Protein AF-A0A3P6RZJ5-F1 (afdb_monomer_lite)

Secondary structure (DSSP, 8-state):
-HHHHHHHHHHHHHHHHHHHHHHHHHHHHHHHHHHHTTSPP-S--TT-HHHHHHHHHHHHHHHHHHHHHHHHHHHHHHHHHHHHHHHHHHHHHHHHHHHHHHHHHHHHHTT-HHHHT---BTTBS-------S-GGGSPPHHHHHHHHHHHHHHHHHHHHHHHHHHHHHHHHHHHHHHTTTT---HHHHHHHHHHHHHHHHHHHHHHHHHHHHHHHHHHHTT-TTGGG---HHHHHHHHHHHHHHHHHHHHHTTS--S-HHHHHHHHHHHHHHHHHHHHHHHHHHHHHHHIIIIIIHHHHHTSPPHHHHTT-S----

Radius of gyration: 45.26 Å; chains: 1; bounding box: 98×37×151 Å

pLDDT: mean 70.85, std 13.78, range [32.81, 91.94]

Structure (mmCIF, N/CA/C/O backbone):
data_AF-A0A3P6RZJ5-F1
#
_entry.id   AF-A0A3P6RZJ5-F1
#
loop_
_atom_site.group_PDB
_atom_site.id
_atom_site.type_symbol
_atom_site.label_atom_id
_atom_site.label_alt_id
_atom_site.label_comp_id
_atom_site.label_asym_id
_atom_site.label_entity_id
_atom_site.label_seq_id
_atom_site.pdbx_PDB_ins_code
_atom_site.Cartn_x
_atom_site.Cartn_y
_atom_site.Cartn_z
_atom_site.occupancy
_atom_site.B_iso_or_equiv
_atom_site.auth_seq_id
_atom_site.auth_comp_id
_atom_site.auth_asym_id
_atom_site.auth_atom_id
_atom_site.pdbx_PDB_model_num
ATOM 1 N N . MET A 1 1 ? 24.200 2.021 -16.170 1.00 59.16 1 MET A N 1
ATOM 2 C CA . MET A 1 1 ? 23.053 1.467 -16.929 1.00 59.16 1 MET A CA 1
ATOM 3 C C . MET A 1 1 ? 22.683 0.059 -16.480 1.00 59.16 1 MET A C 1
ATOM 5 O O . MET A 1 1 ? 21.529 -0.112 -16.134 1.00 59.16 1 MET A O 1
ATOM 9 N N . ASN A 1 2 ? 23.588 -0.935 -16.445 1.00 70.75 2 ASN A N 1
ATOM 10 C CA . ASN A 1 2 ? 23.199 -2.291 -16.010 1.00 70.75 2 ASN A CA 1
ATOM 11 C C . ASN A 1 2 ? 22.827 -2.338 -14.514 1.00 70.75 2 ASN A C 1
ATOM 13 O O . ASN A 1 2 ? 21.752 -2.807 -14.173 1.00 70.75 2 ASN A O 1
ATOM 17 N N . GLU A 1 3 ? 23.659 -1.756 -13.647 1.00 73.81 3 GLU A N 1
ATOM 18 C CA . GLU A 1 3 ? 23.406 -1.662 -12.199 1.00 73.81 3 GLU A CA 1
ATOM 19 C C . GLU A 1 3 ? 22.141 -0.844 -11.880 1.00 73.81 3 GLU A C 1
ATOM 21 O O . GLU A 1 3 ? 21.212 -1.358 -11.275 1.00 73.81 3 GLU A O 1
ATOM 26 N N . GLU A 1 4 ? 22.016 0.368 -12.431 1.00 74.00 4 GLU A N 1
ATOM 27 C CA . GLU A 1 4 ? 20.823 1.220 -12.258 1.00 74.00 4 GLU A CA 1
ATOM 28 C C . GLU A 1 4 ? 19.515 0.539 -12.713 1.00 74.00 4 GLU A C 1
ATOM 30 O O . GLU A 1 4 ? 18.464 0.727 -12.100 1.00 74.00 4 GLU A O 1
ATOM 35 N N . ASN A 1 5 ? 19.558 -0.254 -13.792 1.00 79.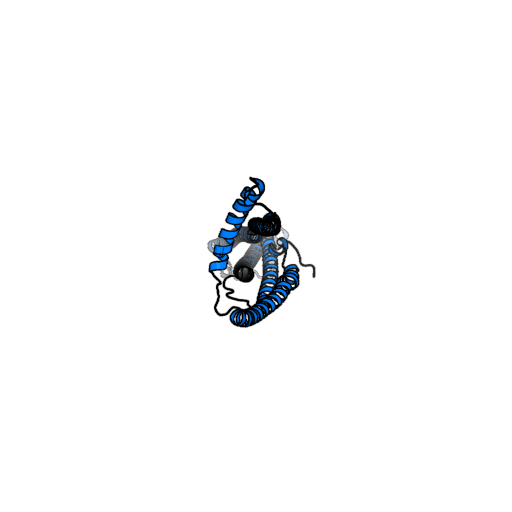88 5 ASN A N 1
ATOM 36 C CA . ASN A 1 5 ? 18.387 -0.974 -14.299 1.00 79.88 5 ASN A CA 1
ATOM 37 C C . ASN A 1 5 ? 18.084 -2.233 -13.463 1.00 79.88 5 ASN A C 1
ATOM 39 O O . ASN A 1 5 ? 16.921 -2.605 -13.290 1.00 79.88 5 ASN A O 1
ATOM 43 N N . GLN A 1 6 ? 19.117 -2.870 -12.898 1.00 83.12 6 GLN A N 1
ATOM 44 C CA . GLN A 1 6 ? 18.963 -3.944 -11.915 1.00 83.12 6 GLN A CA 1
ATOM 45 C C . GLN A 1 6 ? 18.353 -3.421 -10.614 1.00 83.12 6 GLN A C 1
ATOM 47 O O . GLN A 1 6 ? 17.454 -4.066 -10.073 1.00 83.12 6 GLN A O 1
ATOM 52 N N . ASP A 1 7 ? 18.768 -2.245 -10.148 1.00 81.06 7 ASP A N 1
ATOM 53 C CA . ASP A 1 7 ? 18.192 -1.593 -8.973 1.00 81.06 7 ASP A CA 1
ATOM 54 C C . ASP A 1 7 ? 16.727 -1.233 -9.200 1.00 81.06 7 ASP A C 1
ATOM 56 O O . ASP A 1 7 ? 15.877 -1.581 -8.380 1.00 81.06 7 ASP A O 1
ATOM 60 N N . LEU A 1 8 ? 16.399 -0.639 -10.352 1.00 82.94 8 LEU A N 1
ATOM 61 C CA . LEU A 1 8 ? 15.013 -0.346 -10.718 1.00 82.94 8 LEU A CA 1
ATOM 62 C C . LEU A 1 8 ? 14.165 -1.630 -10.797 1.00 82.94 8 LEU A C 1
ATOM 64 O O . LEU A 1 8 ? 13.039 -1.663 -10.303 1.00 82.94 8 LEU A O 1
ATOM 68 N N . SER A 1 9 ? 14.731 -2.723 -11.320 1.00 84.12 9 SER A N 1
ATOM 69 C CA . SER A 1 9 ? 14.079 -4.041 -11.346 1.00 84.12 9 SER A CA 1
ATOM 70 C C . SER A 1 9 ? 13.878 -4.635 -9.946 1.00 84.12 9 SER A C 1
ATOM 72 O O . SER A 1 9 ? 12.846 -5.251 -9.669 1.00 84.12 9 SER A O 1
ATOM 74 N N . ARG A 1 10 ? 14.843 -4.461 -9.031 1.00 84.81 10 ARG A N 1
ATOM 75 C CA . ARG A 1 10 ? 14.711 -4.866 -7.619 1.00 84.81 10 ARG A CA 1
ATOM 76 C C . ARG A 1 10 ? 13.624 -4.047 -6.923 1.00 84.81 10 ARG A C 1
ATOM 78 O O . ARG A 1 10 ? 12.794 -4.628 -6.221 1.00 84.81 10 ARG A O 1
ATOM 85 N N . CYS A 1 11 ? 13.585 -2.735 -7.158 1.00 84.50 11 CYS A N 1
ATOM 86 C CA . CYS A 1 11 ? 12.530 -1.846 -6.676 1.00 84.50 11 CYS A CA 1
ATOM 87 C C . CYS A 1 11 ? 11.155 -2.265 -7.199 1.00 84.50 11 CYS A C 1
ATOM 89 O O . CYS A 1 11 ? 10.231 -2.382 -6.401 1.00 84.50 11 CYS A O 1
ATOM 91 N N . PHE A 1 12 ? 11.028 -2.578 -8.490 1.00 86.62 12 PHE A N 1
ATOM 92 C CA . PHE A 1 12 ? 9.779 -3.054 -9.089 1.00 86.62 12 PHE A CA 1
ATOM 93 C C . PHE A 1 12 ? 9.261 -4.334 -8.422 1.00 86.62 12 PHE A C 1
ATOM 95 O O . PHE A 1 12 ? 8.112 -4.400 -7.983 1.00 86.62 12 PHE A O 1
ATOM 102 N N . LYS A 1 13 ? 10.130 -5.340 -8.256 1.00 84.38 13 LYS A N 1
ATOM 103 C CA . LYS A 1 13 ? 9.779 -6.582 -7.546 1.00 84.38 13 LYS A CA 1
ATOM 104 C C . LYS A 1 13 ? 9.318 -6.304 -6.118 1.00 84.38 13 LYS A C 1
ATOM 106 O O . LYS A 1 13 ? 8.349 -6.901 -5.657 1.00 84.38 13 LYS A O 1
ATOM 111 N N . ARG A 1 14 ? 9.996 -5.391 -5.420 1.00 83.75 14 ARG A N 1
ATOM 112 C CA . ARG A 1 14 ? 9.648 -5.019 -4.047 1.00 83.75 14 ARG A CA 1
ATOM 113 C C . ARG A 1 14 ? 8.318 -4.263 -3.971 1.00 83.75 14 ARG A C 1
ATOM 115 O O . ARG A 1 14 ? 7.511 -4.602 -3.116 1.00 83.75 14 ARG A O 1
ATOM 122 N N . LEU A 1 15 ? 8.054 -3.332 -4.890 1.00 83.12 15 LEU A N 1
ATOM 123 C CA . LEU A 1 15 ? 6.767 -2.635 -5.015 1.00 83.12 15 LEU A CA 1
ATOM 124 C C . LEU A 1 15 ? 5.613 -3.617 -5.228 1.00 83.12 15 LEU A C 1
ATOM 126 O O . LEU A 1 15 ? 4.596 -3.517 -4.548 1.00 83.12 15 LEU A O 1
ATOM 130 N N . ASN A 1 16 ? 5.784 -4.611 -6.102 1.00 87.69 16 ASN A N 1
ATOM 131 C CA . ASN A 1 16 ? 4.759 -5.631 -6.328 1.00 87.69 16 ASN A CA 1
ATOM 132 C C . ASN A 1 16 ? 4.492 -6.489 -5.083 1.00 87.69 16 ASN A C 1
ATOM 134 O O . ASN A 1 16 ? 3.336 -6.797 -4.796 1.00 87.69 16 ASN A O 1
ATOM 138 N N . ARG A 1 17 ? 5.526 -6.805 -4.291 1.00 83.50 17 ARG A N 1
ATOM 139 C CA . ARG A 1 17 ? 5.336 -7.461 -2.985 1.00 83.50 17 ARG A CA 1
ATOM 140 C C . ARG A 1 17 ? 4.596 -6.568 -1.990 1.00 83.50 17 ARG A C 1
ATOM 142 O O . ARG A 1 17 ? 3.695 -7.053 -1.313 1.00 83.50 17 ARG A O 1
ATOM 149 N N . CYS A 1 18 ? 4.924 -5.275 -1.932 1.00 81.62 18 CYS A N 1
ATOM 150 C CA . CYS A 1 18 ? 4.182 -4.310 -1.118 1.00 81.62 18 CYS A CA 1
ATOM 151 C C . CYS A 1 18 ? 2.699 -4.297 -1.503 1.00 81.62 18 CYS A C 1
ATOM 153 O O . CYS A 1 18 ? 1.871 -4.454 -0.619 1.00 81.62 18 CYS A O 1
ATOM 155 N N . ILE A 1 19 ? 2.371 -4.217 -2.802 1.00 85.81 19 ILE A N 1
ATOM 156 C CA . ILE A 1 19 ? 0.985 -4.241 -3.310 1.00 85.81 19 ILE A CA 1
ATOM 157 C C . ILE A 1 19 ? 0.242 -5.510 -2.869 1.00 85.81 19 ILE A C 1
ATOM 159 O O . ILE A 1 19 ? -0.916 -5.439 -2.461 1.00 85.81 19 ILE A O 1
ATOM 163 N N . GLN A 1 20 ? 0.887 -6.676 -2.953 1.00 85.62 20 GLN A N 1
ATOM 164 C CA . GLN A 1 20 ? 0.286 -7.943 -2.520 1.00 85.62 20 GLN A CA 1
ATOM 165 C C . GLN A 1 20 ? 0.014 -7.949 -1.013 1.00 85.62 20 GLN A C 1
ATOM 167 O O . GLN A 1 20 ? -1.082 -8.303 -0.577 1.00 85.62 20 GLN A O 1
ATOM 172 N N . SER A 1 21 ? 0.990 -7.509 -0.220 1.00 80.94 21 SER A N 1
ATOM 173 C CA . SER A 1 21 ? 0.868 -7.442 1.234 1.00 80.94 21 SER A CA 1
ATOM 174 C C . SER A 1 21 ? -0.211 -6.444 1.671 1.00 80.94 21 SER A C 1
ATOM 176 O O . SER A 1 21 ? -1.094 -6.784 2.458 1.00 80.94 21 SER A O 1
ATOM 178 N N . THR A 1 22 ? -0.237 -5.239 1.091 1.00 80.81 22 THR A N 1
ATOM 179 C CA . THR A 1 22 ? -1.264 -4.226 1.384 1.00 80.81 22 THR A CA 1
ATOM 180 C C . THR A 1 22 ? -2.657 -4.647 0.918 1.00 80.81 22 THR A C 1
ATOM 182 O O . THR A 1 22 ? -3.648 -4.250 1.530 1.00 80.81 22 THR A O 1
ATOM 185 N N . ALA A 1 23 ? -2.775 -5.478 -0.120 1.00 84.31 23 ALA A N 1
ATOM 186 C CA . ALA A 1 23 ? -4.046 -6.101 -0.492 1.00 84.31 23 ALA A CA 1
ATOM 187 C C . ALA A 1 23 ? -4.503 -7.149 0.542 1.00 84.31 23 ALA A C 1
ATOM 189 O O . ALA A 1 23 ? -5.688 -7.206 0.876 1.00 84.31 23 ALA A O 1
ATOM 190 N N . GLY A 1 24 ? -3.575 -7.938 1.096 1.00 81.00 24 GLY A N 1
ATOM 191 C CA . GLY A 1 24 ? -3.851 -8.856 2.208 1.00 81.00 24 GLY A CA 1
ATOM 192 C C . GLY A 1 24 ? -4.339 -8.125 3.464 1.00 81.00 24 GLY A C 1
ATOM 193 O O . GLY A 1 24 ? -5.358 -8.503 4.045 1.00 81.00 24 GLY A O 1
ATOM 194 N N . ALA A 1 25 ? -3.678 -7.022 3.825 1.00 78.56 25 ALA A N 1
ATOM 195 C CA . ALA A 1 25 ? -4.097 -6.140 4.915 1.00 78.56 25 ALA A CA 1
ATOM 196 C C . ALA A 1 25 ? -5.505 -5.559 4.692 1.00 78.56 25 ALA A C 1
ATOM 198 O O . ALA A 1 25 ? -6.339 -5.605 5.598 1.00 78.56 25 ALA A O 1
ATOM 199 N N . ALA A 1 26 ? -5.805 -5.087 3.475 1.00 83.69 26 ALA A N 1
ATOM 200 C CA . ALA A 1 26 ? -7.131 -4.578 3.119 1.00 83.69 26 ALA A CA 1
ATOM 201 C C . ALA A 1 26 ? -8.218 -5.651 3.273 1.00 83.69 26 ALA A C 1
ATOM 203 O O . ALA A 1 26 ? -9.249 -5.393 3.890 1.00 83.69 26 ALA A O 1
ATOM 204 N N . LYS A 1 27 ? -7.962 -6.881 2.812 1.00 85.19 27 LYS A N 1
ATOM 205 C CA . LYS A 1 27 ? -8.895 -8.005 2.980 1.00 85.19 27 LYS A CA 1
ATOM 206 C C . LYS A 1 27 ? -9.134 -8.344 4.455 1.00 85.19 27 LYS A C 1
ATOM 208 O O . LYS A 1 27 ? -10.268 -8.623 4.852 1.00 85.19 27 LYS A O 1
ATOM 213 N N . CYS A 1 28 ? -8.086 -8.307 5.278 1.00 79.00 28 CYS A N 1
ATOM 214 C CA . CYS A 1 28 ? -8.205 -8.499 6.723 1.00 79.00 28 CYS A CA 1
ATOM 215 C C . CYS A 1 28 ? -9.094 -7.413 7.358 1.00 79.00 28 CYS A C 1
ATOM 217 O O . CYS A 1 28 ? -10.025 -7.739 8.101 1.00 79.00 28 CYS A O 1
ATOM 219 N N . ASN A 1 29 ? -8.848 -6.137 7.038 1.00 81.81 29 ASN A N 1
ATOM 220 C CA . ASN A 1 29 ? -9.647 -5.003 7.512 1.00 81.81 29 ASN A CA 1
ATOM 221 C C . ASN A 1 29 ? -11.120 -5.102 7.057 1.00 81.81 29 ASN A C 1
ATOM 223 O O . ASN A 1 29 ? -12.025 -4.991 7.886 1.00 81.81 29 ASN A O 1
ATOM 227 N N . GLU A 1 30 ? -11.379 -5.418 5.784 1.00 86.94 30 GLU A N 1
ATOM 228 C CA . GLU A 1 30 ? -12.735 -5.625 5.256 1.00 86.94 30 GLU A CA 1
ATOM 229 C C . GLU A 1 30 ? -13.472 -6.756 5.975 1.00 86.94 30 GLU A C 1
ATOM 231 O O . GLU A 1 30 ? -14.651 -6.619 6.311 1.00 86.94 30 GLU A O 1
ATOM 236 N N . THR A 1 31 ? -12.774 -7.857 6.265 1.00 82.81 31 THR A N 1
ATOM 237 C CA . THR A 1 31 ? -13.342 -8.979 7.024 1.00 82.81 31 THR A CA 1
ATOM 238 C C . THR A 1 31 ? -13.697 -8.540 8.447 1.00 82.81 31 THR A C 1
ATOM 240 O O . THR A 1 31 ? -14.772 -8.879 8.945 1.00 82.81 31 THR A O 1
ATOM 243 N N . CYS A 1 32 ? -12.849 -7.726 9.085 1.00 76.56 32 CYS A N 1
ATOM 244 C CA . CYS A 1 32 ? -13.128 -7.173 10.411 1.00 76.56 32 CYS A CA 1
ATOM 245 C C . CYS A 1 32 ? -14.375 -6.277 10.394 1.00 76.56 32 CYS A C 1
ATOM 247 O O . CYS A 1 32 ? -15.269 -6.466 11.219 1.00 76.56 32 CYS A O 1
ATOM 249 N N . LEU A 1 33 ? -14.488 -5.365 9.422 1.00 83.56 33 LEU A N 1
ATOM 250 C CA . LEU A 1 33 ? -15.674 -4.522 9.235 1.00 83.56 33 LEU A CA 1
ATOM 251 C C . LEU A 1 33 ? -16.938 -5.356 8.978 1.00 83.56 33 LEU A C 1
ATOM 253 O O . LEU A 1 33 ? -17.984 -5.100 9.574 1.00 83.56 33 LEU A O 1
ATOM 257 N N . ALA A 1 34 ? -16.858 -6.384 8.129 1.00 84.31 34 ALA A N 1
ATOM 258 C CA . ALA A 1 34 ? -17.992 -7.254 7.820 1.00 84.31 34 ALA A CA 1
ATOM 259 C C . ALA A 1 34 ? -18.509 -8.011 9.053 1.00 84.31 34 ALA A C 1
ATOM 261 O O . ALA A 1 34 ? -19.719 -8.181 9.207 1.00 84.31 34 ALA A O 1
ATOM 262 N N . ILE A 1 35 ? -17.613 -8.446 9.944 1.00 81.19 35 ILE A N 1
ATOM 263 C CA . ILE A 1 35 ? -17.996 -9.092 11.203 1.00 81.19 35 ILE A CA 1
ATOM 264 C C . ILE A 1 35 ? -18.526 -8.074 12.211 1.00 81.19 35 ILE A C 1
ATOM 266 O O . ILE A 1 35 ? -19.548 -8.339 12.843 1.00 81.19 35 ILE A O 1
ATOM 270 N N . ARG A 1 36 ? -17.914 -6.888 12.323 1.00 82.69 36 ARG A N 1
ATOM 271 C CA . ARG A 1 36 ? -18.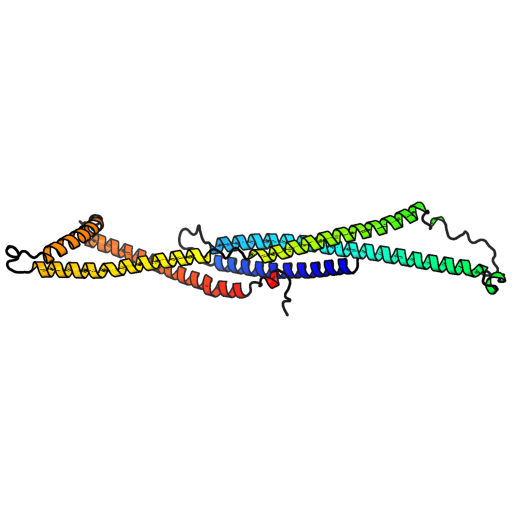419 -5.823 13.204 1.00 82.69 36 ARG A CA 1
ATOM 272 C C . ARG A 1 36 ? -19.828 -5.372 12.845 1.00 82.69 36 ARG A C 1
ATOM 274 O O . ARG A 1 36 ? -20.619 -5.144 13.750 1.00 82.69 36 ARG A O 1
ATOM 281 N N . ARG A 1 37 ? -20.189 -5.342 11.557 1.00 80.69 37 ARG A N 1
ATOM 282 C CA . ARG A 1 37 ? -21.566 -5.057 11.103 1.00 80.69 37 ARG A CA 1
ATOM 283 C C . ARG A 1 37 ? -22.615 -6.034 11.646 1.00 80.69 37 ARG A C 1
ATOM 285 O O . ARG A 1 37 ? -23.794 -5.704 11.635 1.00 80.69 37 ARG A O 1
ATOM 292 N N . LYS A 1 38 ? -22.208 -7.224 12.104 1.00 79.81 38 LYS A N 1
ATOM 293 C CA . LYS A 1 38 ? -23.102 -8.212 12.731 1.00 79.81 38 LYS A CA 1
ATOM 294 C C . LYS A 1 38 ? -23.323 -7.953 14.225 1.00 79.81 38 LYS A C 1
ATOM 296 O O . LYS A 1 38 ? -24.192 -8.591 14.812 1.00 79.81 38 LYS A O 1
ATOM 301 N N . LYS A 1 39 ? -22.548 -7.054 14.845 1.00 77.56 39 LYS A N 1
ATOM 302 C CA . LYS A 1 39 ? -22.723 -6.670 16.250 1.00 77.56 39 LYS A CA 1
ATOM 303 C C . LYS A 1 39 ? -24.031 -5.910 16.412 1.00 77.56 39 LYS A C 1
ATOM 305 O O . LYS A 1 39 ? -24.359 -5.028 15.621 1.00 77.56 39 LYS A O 1
ATOM 310 N N . VAL A 1 40 ? -24.766 -6.231 17.469 1.00 68.56 40 VAL A N 1
ATOM 311 C CA . VAL A 1 40 ? -25.998 -5.517 17.802 1.00 68.56 40 VAL A CA 1
ATOM 312 C C . VAL A 1 40 ? -25.614 -4.234 18.537 1.00 68.56 40 VAL A C 1
ATOM 314 O O . VAL A 1 40 ? -24.932 -4.280 19.566 1.00 68.56 40 VAL A O 1
ATOM 317 N N . GLN A 1 41 ? -26.025 -3.087 17.992 1.00 66.69 41 GLN A N 1
ATOM 318 C CA . GLN A 1 41 ? -25.782 -1.778 18.597 1.00 66.69 41 GLN A CA 1
ATOM 319 C C . GLN A 1 41 ? -26.593 -1.632 19.892 1.00 66.69 41 GLN A C 1
ATOM 321 O O . GLN A 1 41 ? -27.782 -1.953 19.939 1.00 66.69 41 GLN A O 1
ATOM 326 N N . ILE A 1 42 ? -25.946 -1.148 20.954 1.00 59.47 42 ILE A N 1
ATOM 327 C CA . ILE A 1 42 ? -26.588 -0.855 22.237 1.00 59.47 42 ILE A CA 1
ATOM 328 C C . ILE A 1 42 ? -26.501 0.652 22.492 1.00 59.47 42 ILE A C 1
ATOM 330 O O . ILE A 1 42 ? -25.426 1.162 22.792 1.00 59.47 42 ILE A O 1
ATOM 334 N N . GLY A 1 43 ? -27.643 1.343 22.475 1.00 62.00 43 GLY A N 1
ATOM 335 C CA . GLY A 1 43 ? -27.712 2.777 22.785 1.00 62.00 43 GLY A CA 1
ATOM 336 C C . GLY A 1 43 ? -27.189 3.672 21.659 1.00 62.00 43 GLY A C 1
ATOM 337 O O . GLY A 1 43 ? -27.115 3.242 20.513 1.00 62.00 43 GLY A O 1
ATOM 338 N N . ASP A 1 44 ? -26.864 4.922 21.993 1.00 54.47 44 ASP A N 1
ATOM 339 C CA . ASP A 1 44 ? -26.393 5.923 21.031 1.00 54.47 44 ASP A CA 1
ATOM 340 C C . ASP A 1 44 ? -24.914 5.666 20.688 1.00 54.47 44 ASP A C 1
ATOM 342 O O . ASP A 1 44 ? -23.984 6.136 21.345 1.00 54.47 44 ASP A O 1
ATOM 346 N N . THR A 1 45 ? -24.691 4.823 19.681 1.00 58.94 45 THR A N 1
ATOM 347 C CA . THR A 1 45 ? -23.388 4.318 19.213 1.00 58.94 45 THR A CA 1
ATOM 348 C C . THR A 1 45 ? -22.607 5.325 18.365 1.00 58.94 45 THR A C 1
ATOM 350 O O . THR A 1 45 ? -21.893 4.950 17.440 1.00 58.94 45 THR A O 1
ATOM 353 N N . VAL A 1 46 ? -22.697 6.618 18.678 1.00 54.19 46 VAL A N 1
ATOM 354 C CA . VAL A 1 46 ? -22.041 7.687 17.899 1.00 54.19 46 VAL A CA 1
ATOM 355 C C . VAL A 1 46 ? -20.503 7.639 18.027 1.00 54.19 46 VAL A C 1
ATOM 357 O O . VAL A 1 46 ? -19.798 8.353 17.325 1.00 54.19 46 VAL A O 1
ATOM 360 N N . ASN A 1 47 ? -19.952 6.775 18.892 1.00 60.81 47 ASN A N 1
ATOM 361 C CA . ASN A 1 47 ? -18.529 6.774 19.233 1.00 60.81 47 ASN A CA 1
ATOM 362 C C . ASN A 1 47 ? -17.910 5.368 19.377 1.00 60.81 47 ASN A C 1
ATOM 364 O O . ASN A 1 47 ? -17.132 5.110 20.299 1.00 60.81 47 ASN A O 1
ATOM 368 N N . ASP A 1 48 ? -18.236 4.430 18.479 1.00 75.88 48 ASP A N 1
ATOM 369 C CA . ASP A 1 48 ? -17.496 3.162 18.404 1.00 75.88 48 ASP A CA 1
ATOM 370 C C . ASP A 1 48 ? -16.090 3.410 17.840 1.00 75.88 48 ASP A C 1
ATOM 372 O O . ASP A 1 48 ? -15.854 3.414 16.631 1.00 75.88 48 ASP A O 1
ATOM 376 N N . ARG A 1 49 ? -15.136 3.630 18.750 1.00 76.88 49 ARG A N 1
ATOM 377 C CA . ARG A 1 49 ? -13.734 3.903 18.421 1.00 76.88 49 ARG A CA 1
ATOM 378 C C . ARG A 1 49 ? -13.129 2.838 17.507 1.00 76.88 49 ARG A C 1
ATOM 380 O O . ARG A 1 49 ? -12.342 3.187 16.637 1.00 76.88 49 ARG A O 1
ATOM 387 N N . VAL A 1 50 ? -13.463 1.560 17.693 1.00 76.88 50 VAL A N 1
ATOM 388 C CA . VAL A 1 50 ? -12.881 0.484 16.875 1.00 76.88 50 VAL A CA 1
ATOM 389 C C . VAL A 1 50 ? -13.417 0.560 15.451 1.00 76.88 50 VAL A C 1
ATOM 391 O O . VAL A 1 50 ? -12.653 0.394 14.505 1.00 76.88 50 VAL A O 1
ATOM 394 N N . ASP A 1 51 ? -14.707 0.855 15.292 1.00 81.62 51 ASP A N 1
ATOM 395 C CA . ASP A 1 51 ? -15.312 1.035 13.973 1.00 81.62 51 ASP A CA 1
ATOM 396 C C . ASP A 1 51 ? -14.737 2.265 13.249 1.00 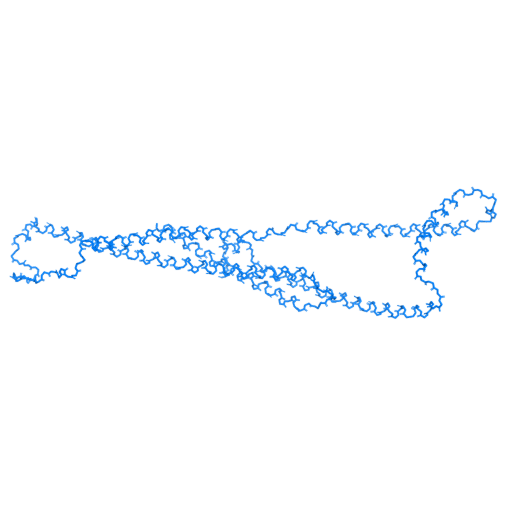81.62 51 ASP A C 1
ATOM 398 O O . ASP A 1 51 ? -14.376 2.176 12.076 1.00 81.62 51 ASP A O 1
ATOM 402 N N . ILE A 1 52 ? -14.539 3.377 13.968 1.00 81.44 52 ILE A N 1
ATOM 403 C CA . ILE A 1 52 ? -13.893 4.592 13.443 1.00 81.44 52 ILE A CA 1
ATOM 404 C C . ILE A 1 52 ? -12.461 4.301 12.973 1.00 81.44 52 ILE A C 1
ATOM 406 O O . ILE A 1 52 ? -12.087 4.683 11.864 1.00 81.44 52 ILE A O 1
ATOM 410 N N . GLU A 1 53 ? -11.646 3.634 13.794 1.00 79.56 53 GLU A N 1
ATOM 411 C CA . GLU A 1 53 ? -10.256 3.329 13.434 1.00 79.56 53 GLU A CA 1
ATOM 412 C C . GLU A 1 53 ? -10.162 2.321 12.279 1.00 79.56 53 GLU A C 1
ATOM 414 O O . GLU A 1 53 ? -9.302 2.478 11.416 1.00 79.56 53 GLU A O 1
ATOM 419 N N . LEU A 1 54 ? -11.073 1.344 12.187 1.00 80.00 54 LEU A N 1
ATOM 420 C CA . LEU A 1 54 ? -11.124 0.425 11.043 1.00 80.00 54 LEU A CA 1
ATOM 421 C C . LEU A 1 54 ? -11.486 1.137 9.735 1.00 80.00 54 LEU A C 1
ATOM 423 O O . LEU A 1 54 ? -10.920 0.794 8.698 1.00 80.00 54 LEU A O 1
ATOM 427 N N . HIS A 1 55 ? -12.389 2.123 9.763 1.00 84.00 55 HIS A N 1
ATOM 428 C CA . HIS A 1 55 ? -12.705 2.930 8.580 1.00 84.00 55 HIS A CA 1
ATOM 429 C C . HIS A 1 55 ? -11.526 3.821 8.169 1.00 84.00 55 HIS A C 1
ATOM 431 O O . HIS A 1 55 ? -11.181 3.853 6.992 1.00 84.00 55 HIS A O 1
ATOM 437 N N . LYS A 1 56 ? -10.833 4.452 9.127 1.00 84.50 56 LYS A N 1
ATOM 438 C CA . LYS A 1 56 ? -9.590 5.188 8.834 1.00 84.50 56 LYS A CA 1
ATOM 439 C C . LYS A 1 56 ? -8.518 4.279 8.232 1.00 84.50 56 LYS A C 1
ATOM 441 O O . LYS A 1 56 ? -7.887 4.646 7.247 1.00 84.50 56 LYS A O 1
ATOM 446 N N . GLU A 1 57 ? -8.317 3.090 8.806 1.00 83.06 57 GLU A N 1
ATOM 447 C CA . GLU A 1 57 ? -7.385 2.080 8.287 1.00 83.06 57 GLU A CA 1
ATOM 448 C C . GLU A 1 57 ? -7.771 1.668 6.858 1.00 83.06 57 GLU A C 1
ATOM 450 O O . GLU A 1 57 ? -6.901 1.581 5.994 1.00 83.06 57 GLU A O 1
ATOM 455 N N . LYS A 1 58 ? -9.067 1.500 6.567 1.00 85.62 58 LYS A N 1
ATOM 456 C CA . LYS A 1 58 ? -9.567 1.205 5.219 1.00 85.62 58 LYS A CA 1
ATOM 457 C C . LYS A 1 58 ? -9.236 2.310 4.215 1.00 85.62 58 LYS A C 1
ATOM 459 O O . LYS A 1 58 ? -8.762 2.006 3.117 1.00 85.62 58 LYS A O 1
ATOM 464 N N . ASP A 1 59 ? -9.490 3.565 4.574 1.00 82.44 59 ASP A N 1
ATOM 465 C CA . ASP A 1 59 ? -9.230 4.713 3.700 1.00 82.44 59 ASP A CA 1
ATOM 466 C C . ASP A 1 59 ? -7.726 4.829 3.408 1.00 82.44 59 ASP A C 1
ATOM 468 O O . ASP A 1 59 ? -7.316 4.874 2.246 1.00 82.44 59 ASP A O 1
ATOM 472 N N . LEU A 1 60 ? -6.893 4.719 4.450 1.00 80.75 60 LEU A N 1
ATOM 473 C CA . LEU A 1 60 ? -5.432 4.703 4.327 1.00 80.75 60 LEU A CA 1
ATOM 474 C C . LEU A 1 60 ? -4.936 3.553 3.439 1.00 80.75 60 LEU A C 1
ATOM 476 O O . LEU A 1 60 ? -4.141 3.777 2.527 1.00 80.75 60 LEU A O 1
ATOM 480 N N . LEU A 1 61 ? -5.413 2.322 3.655 1.00 82.81 61 LEU A N 1
ATOM 481 C CA . LEU A 1 61 ? -5.027 1.159 2.846 1.00 82.81 61 LEU A CA 1
ATOM 482 C C . LEU A 1 61 ? -5.457 1.303 1.382 1.00 82.81 61 LEU A C 1
ATOM 484 O O . LEU A 1 61 ? -4.757 0.822 0.484 1.00 82.81 61 LEU A O 1
ATOM 488 N N . THR A 1 62 ? -6.587 1.962 1.127 1.00 84.56 62 THR A N 1
ATOM 489 C CA . THR A 1 62 ? -7.082 2.238 -0.228 1.00 84.56 62 THR A CA 1
ATOM 490 C C . THR A 1 62 ? -6.169 3.227 -0.945 1.00 84.56 62 THR A C 1
ATOM 492 O O . THR A 1 62 ? -5.718 2.950 -2.063 1.00 84.56 62 THR A O 1
ATOM 495 N N . ASP A 1 63 ? -5.831 4.334 -0.285 1.00 82.94 63 ASP A N 1
ATOM 496 C CA . ASP A 1 63 ? -4.936 5.352 -0.832 1.00 82.94 63 ASP A CA 1
ATOM 497 C C . ASP A 1 63 ? -3.517 4.811 -1.043 1.00 82.94 63 ASP A C 1
ATOM 499 O O . ASP A 1 63 ? -2.955 4.972 -2.133 1.00 82.94 63 ASP A O 1
ATOM 503 N N . CYS A 1 64 ? -2.966 4.080 -0.068 1.00 82.38 64 CYS A N 1
ATOM 504 C CA . CYS A 1 64 ? -1.668 3.419 -0.200 1.00 82.38 64 CYS A CA 1
ATOM 505 C C . CYS A 1 64 ? -1.652 2.439 -1.382 1.00 82.38 64 CYS A C 1
ATOM 507 O O . CYS A 1 64 ? -0.744 2.494 -2.211 1.00 82.38 64 CYS A O 1
ATOM 509 N N . ASN A 1 65 ? -2.664 1.572 -1.519 1.00 84.19 65 ASN A N 1
ATOM 510 C CA . ASN A 1 65 ? -2.746 0.639 -2.649 1.00 84.19 65 ASN A CA 1
ATOM 511 C C . ASN A 1 65 ? -2.819 1.367 -3.996 1.00 84.19 65 ASN A C 1
ATOM 513 O O . ASN A 1 65 ? -2.187 0.937 -4.964 1.00 84.19 65 ASN A O 1
ATOM 517 N N . LYS A 1 66 ? -3.578 2.464 -4.076 1.00 87.50 66 LYS A N 1
ATOM 518 C CA . LYS A 1 66 ? -3.679 3.278 -5.291 1.00 87.50 66 LYS A CA 1
ATOM 519 C C . LYS A 1 66 ? -2.324 3.878 -5.664 1.00 87.50 66 LYS A C 1
ATOM 521 O O . LYS A 1 66 ? -1.900 3.737 -6.811 1.00 87.50 66 LYS A O 1
ATOM 526 N N . GLN A 1 67 ? -1.634 4.492 -4.705 1.00 86.00 67 GLN A N 1
ATOM 527 C CA . GLN A 1 67 ? -0.316 5.096 -4.917 1.00 86.00 67 GLN A CA 1
ATOM 528 C C . GLN A 1 67 ? 0.740 4.054 -5.306 1.00 86.00 67 GLN A C 1
ATOM 530 O O . GLN A 1 67 ? 1.477 4.264 -6.269 1.00 86.00 67 GLN A O 1
ATOM 535 N N . LEU A 1 68 ? 0.775 2.902 -4.626 1.00 85.25 68 LEU A N 1
ATOM 536 C CA . LEU A 1 68 ? 1.702 1.811 -4.941 1.00 85.25 68 LEU A CA 1
ATOM 537 C C . LEU A 1 68 ? 1.475 1.256 -6.352 1.00 85.25 68 LEU A C 1
ATOM 539 O O . LEU A 1 68 ? 2.440 1.055 -7.087 1.00 85.25 68 LEU A O 1
ATOM 543 N N . LYS A 1 69 ? 0.215 1.055 -6.765 1.00 88.88 69 LYS A N 1
ATOM 544 C CA . LYS A 1 69 ? -0.122 0.598 -8.126 1.00 88.88 69 LYS A CA 1
ATOM 545 C C . LYS A 1 69 ? 0.281 1.613 -9.193 1.00 88.88 69 LYS A C 1
ATOM 547 O O . LYS A 1 69 ? 0.859 1.227 -10.205 1.00 88.88 69 LYS A O 1
ATOM 552 N N . GLN A 1 70 ? 0.014 2.898 -8.961 1.00 89.88 70 GLN A N 1
ATOM 553 C CA . GLN A 1 70 ? 0.434 3.965 -9.873 1.00 89.88 70 GLN A CA 1
ATOM 554 C C . GLN A 1 70 ? 1.959 4.008 -10.009 1.00 89.88 70 GLN A C 1
ATOM 556 O O . GLN A 1 70 ? 2.475 4.035 -11.124 1.00 89.88 70 GLN A O 1
ATOM 561 N N . LEU A 1 71 ? 2.682 3.961 -8.888 1.00 86.50 71 LEU A N 1
ATOM 562 C CA . LEU A 1 71 ? 4.141 3.949 -8.888 1.00 86.50 71 LEU A CA 1
ATOM 563 C C . LEU A 1 71 ? 4.707 2.703 -9.582 1.00 86.50 71 LEU A C 1
ATOM 565 O O . LEU A 1 71 ? 5.639 2.829 -10.372 1.00 86.50 71 LEU A O 1
ATOM 569 N N . SER A 1 72 ? 4.122 1.526 -9.343 1.00 89.38 72 SER A N 1
ATOM 570 C CA . SER A 1 72 ? 4.509 0.283 -10.022 1.00 89.38 72 SER A CA 1
ATOM 571 C C . SER A 1 72 ? 4.369 0.407 -11.543 1.00 89.38 72 SER A C 1
ATOM 573 O O . SER A 1 72 ? 5.323 0.118 -12.260 1.00 89.38 72 SER A O 1
ATOM 575 N N . ALA A 1 73 ? 3.254 0.962 -12.034 1.00 90.94 73 ALA A N 1
ATOM 576 C CA . ALA A 1 73 ? 3.045 1.196 -13.464 1.00 90.94 73 ALA A CA 1
ATOM 577 C C . ALA A 1 73 ? 4.062 2.186 -14.070 1.00 90.94 73 ALA A C 1
ATOM 579 O O . ALA A 1 73 ? 4.534 1.989 -15.191 1.00 90.94 73 ALA A O 1
ATOM 580 N N . TYR A 1 74 ? 4.445 3.242 -13.337 1.00 88.88 74 TYR A N 1
ATOM 581 C CA . TYR A 1 74 ? 5.508 4.153 -13.784 1.00 88.88 74 TYR A CA 1
ATOM 582 C C . TYR A 1 74 ? 6.869 3.454 -13.873 1.00 88.88 74 TYR A C 1
ATOM 584 O O . TYR A 1 74 ? 7.610 3.672 -14.833 1.00 88.88 74 TYR A O 1
ATOM 592 N N . VAL A 1 75 ? 7.196 2.614 -12.888 1.00 87.38 75 VAL A N 1
ATOM 593 C CA . VAL A 1 75 ? 8.447 1.846 -12.865 1.00 87.38 75 VAL A CA 1
ATOM 594 C C . VAL A 1 75 ? 8.481 0.814 -13.995 1.00 87.38 75 VAL A C 1
ATOM 596 O O . VAL A 1 75 ? 9.492 0.727 -14.687 1.00 87.38 75 VAL A O 1
ATOM 599 N N . GLU A 1 76 ? 7.384 0.094 -14.232 1.00 91.94 76 GLU A N 1
ATOM 600 C CA . GLU A 1 76 ? 7.238 -0.864 -15.337 1.00 91.94 76 GLU A CA 1
ATOM 601 C C . GLU A 1 76 ? 7.475 -0.194 -16.694 1.00 91.94 76 GLU A C 1
ATOM 603 O O . GLU A 1 76 ? 8.370 -0.587 -17.442 1.00 91.94 76 GLU A O 1
ATOM 608 N N . LYS A 1 77 ? 6.779 0.917 -16.959 1.00 90.88 77 LYS A N 1
ATOM 609 C CA . LYS A 1 77 ? 6.961 1.690 -18.193 1.00 90.88 77 LYS A CA 1
ATOM 610 C C . LYS A 1 77 ? 8.399 2.195 -18.369 1.00 90.88 77 LYS A C 1
ATOM 612 O O . LYS A 1 77 ? 8.904 2.286 -19.494 1.00 90.88 77 LYS A O 1
ATOM 617 N N . GLN A 1 78 ? 9.074 2.552 -17.275 1.00 89.56 78 GLN A N 1
ATOM 618 C CA . GLN A 1 78 ? 10.472 2.972 -17.340 1.00 89.56 78 GLN A CA 1
ATOM 619 C C . GLN A 1 78 ? 11.412 1.800 -17.659 1.00 89.56 78 GLN A C 1
ATOM 621 O O . GLN A 1 78 ? 12.375 2.000 -18.400 1.00 89.56 78 GLN A O 1
ATOM 626 N N . LEU A 1 79 ? 11.136 0.592 -17.156 1.00 89.00 79 LEU A N 1
ATOM 627 C CA . LEU A 1 79 ? 11.884 -0.616 -17.520 1.00 89.00 79 LEU A CA 1
ATOM 628 C C . LEU A 1 79 ? 11.749 -0.918 -19.020 1.00 89.00 79 LEU A C 1
ATOM 630 O O . LEU A 1 79 ? 12.766 -1.152 -19.676 1.00 89.00 79 LEU A O 1
ATOM 634 N N . ASP A 1 80 ? 10.544 -0.797 -19.583 1.00 90.50 80 ASP A N 1
ATOM 635 C CA . ASP A 1 80 ? 10.315 -0.956 -21.027 1.00 90.50 80 ASP A CA 1
ATOM 636 C C . ASP A 1 80 ? 11.092 0.081 -21.848 1.00 90.50 80 ASP A C 1
ATOM 638 O O . ASP A 1 80 ? 11.744 -0.244 -22.843 1.00 90.50 80 ASP A O 1
ATOM 642 N N . THR A 1 81 ? 11.080 1.338 -21.395 1.00 89.94 81 THR A N 1
ATOM 643 C CA . THR A 1 81 ? 11.832 2.431 -22.030 1.00 89.94 81 THR A CA 1
ATOM 644 C C . THR A 1 81 ? 13.341 2.169 -21.985 1.00 89.94 81 THR A C 1
ATOM 646 O O . THR A 1 81 ? 14.042 2.384 -22.977 1.00 89.94 81 THR A O 1
ATOM 649 N N . ASN A 1 82 ? 13.853 1.676 -20.853 1.00 87.81 82 ASN A N 1
ATOM 650 C CA . ASN A 1 82 ? 15.260 1.309 -20.700 1.00 87.81 82 ASN A CA 1
ATOM 651 C C . ASN A 1 82 ? 15.646 0.167 -21.650 1.00 87.81 82 ASN A C 1
ATOM 653 O O . ASN A 1 82 ? 16.711 0.224 -22.270 1.00 87.81 82 ASN A O 1
ATOM 657 N N . GLU A 1 83 ? 14.792 -0.848 -21.784 1.00 87.75 83 GLU A N 1
ATOM 658 C CA . GLU A 1 83 ? 15.031 -1.990 -22.667 1.00 87.75 83 GLU A CA 1
ATOM 659 C C . GLU A 1 83 ? 14.993 -1.583 -24.146 1.00 87.75 83 GLU A C 1
ATOM 661 O O . GLU A 1 83 ? 15.857 -1.993 -24.924 1.00 87.75 83 GLU A O 1
ATOM 666 N N . ALA A 1 84 ? 14.060 -0.711 -24.538 1.00 89.06 84 ALA A N 1
ATOM 667 C CA . ALA A 1 84 ? 14.011 -0.146 -25.884 1.00 89.06 84 ALA A CA 1
ATOM 668 C C . ALA A 1 84 ? 15.279 0.663 -26.212 1.00 89.06 84 ALA A C 1
ATOM 670 O O . ALA A 1 84 ? 15.910 0.426 -27.246 1.00 89.06 84 ALA A O 1
ATOM 671 N N . ALA A 1 85 ? 15.708 1.552 -25.308 1.00 85.50 85 ALA A N 1
ATOM 672 C CA . ALA A 1 85 ? 16.929 2.343 -25.481 1.00 85.50 85 ALA A CA 1
ATOM 673 C C . ALA A 1 85 ? 18.185 1.458 -25.558 1.00 85.50 85 ALA A C 1
ATOM 675 O O . ALA A 1 85 ? 19.073 1.699 -26.378 1.00 85.50 85 ALA A O 1
ATOM 676 N N . LYS A 1 86 ? 18.251 0.398 -24.742 1.00 87.75 86 LYS A N 1
ATOM 677 C CA . LYS A 1 86 ? 19.336 -0.590 -24.791 1.00 87.75 86 LYS A CA 1
ATOM 678 C C . LYS A 1 86 ? 19.368 -1.312 -26.138 1.00 87.75 86 LYS A C 1
ATOM 680 O O . LYS A 1 86 ? 20.434 -1.401 -26.740 1.00 87.75 86 LYS A O 1
ATOM 685 N N . LYS A 1 87 ? 18.226 -1.801 -26.633 1.00 87.94 87 LYS A N 1
ATOM 686 C CA . LYS A 1 87 ? 18.130 -2.468 -27.945 1.00 87.94 87 LYS A CA 1
ATOM 687 C C . LYS A 1 87 ? 18.549 -1.547 -29.090 1.00 87.94 87 LYS A C 1
ATOM 689 O O . LYS A 1 87 ? 19.285 -1.990 -29.969 1.00 87.94 87 LYS A O 1
ATOM 694 N N . ALA A 1 88 ? 18.124 -0.282 -29.064 1.00 85.50 88 ALA A N 1
ATOM 695 C CA . ALA A 1 88 ? 18.512 0.711 -30.064 1.00 85.50 88 ALA A CA 1
ATOM 696 C C . ALA A 1 88 ? 20.032 0.938 -30.080 1.00 85.50 88 ALA A C 1
ATOM 698 O O . ALA A 1 88 ? 20.652 0.825 -31.134 1.00 85.50 88 ALA A O 1
ATOM 699 N N . LEU A 1 89 ? 20.644 1.150 -28.908 1.00 87.00 89 LEU A N 1
ATOM 700 C CA . LEU A 1 89 ? 22.096 1.317 -28.786 1.00 87.00 89 LEU A CA 1
ATOM 701 C C . LEU A 1 89 ? 22.878 0.064 -29.193 1.00 87.00 89 LEU A C 1
ATOM 703 O O . LEU A 1 89 ? 23.900 0.184 -29.857 1.00 87.00 89 LEU A O 1
ATOM 707 N N . MET A 1 90 ? 22.415 -1.133 -28.819 1.00 89.50 90 MET A N 1
ATOM 708 C CA . MET A 1 90 ? 23.078 -2.382 -29.215 1.00 89.50 90 MET A CA 1
ATOM 709 C C . MET A 1 90 ? 23.038 -2.581 -30.731 1.00 89.50 90 MET A C 1
ATOM 711 O O . MET A 1 90 ? 24.047 -2.971 -31.315 1.00 89.50 90 MET A O 1
ATOM 715 N N . ARG A 1 91 ? 21.903 -2.283 -31.378 1.00 88.44 91 ARG A N 1
ATOM 716 C CA . ARG A 1 91 ? 21.794 -2.330 -32.841 1.00 88.44 91 ARG A CA 1
ATOM 717 C C . ARG A 1 91 ? 22.742 -1.322 -33.496 1.00 88.44 91 ARG A C 1
ATOM 719 O O . ARG A 1 91 ? 23.507 -1.718 -34.366 1.00 88.44 91 ARG A O 1
ATOM 726 N N . ASP A 1 92 ? 22.711 -0.063 -33.061 1.00 88.06 92 ASP A N 1
ATOM 727 C CA . ASP A 1 92 ? 23.571 1.006 -33.592 1.00 88.06 92 ASP A CA 1
ATOM 728 C C . ASP A 1 92 ? 25.063 0.667 -33.443 1.00 88.06 92 ASP A C 1
ATOM 730 O O . ASP A 1 92 ? 25.832 0.768 -34.396 1.00 88.06 92 ASP A O 1
ATOM 734 N N . TRP A 1 93 ? 25.462 0.172 -32.269 1.00 88.06 93 TRP A N 1
ATOM 735 C CA . TRP A 1 93 ? 26.828 -0.282 -32.019 1.00 88.06 93 TRP A CA 1
ATOM 736 C C . TRP A 1 93 ? 27.229 -1.450 -32.925 1.00 88.06 93 TRP A C 1
ATOM 738 O O . TRP A 1 93 ? 28.307 -1.412 -33.509 1.00 88.06 93 TRP A O 1
ATOM 748 N N . THR A 1 94 ? 26.366 -2.460 -33.080 1.00 89.44 94 THR A N 1
ATOM 749 C CA . THR A 1 94 ? 26.663 -3.643 -33.909 1.00 89.44 94 THR A CA 1
ATOM 750 C C . THR A 1 94 ? 26.863 -3.250 -35.371 1.00 89.44 94 THR A C 1
ATOM 752 O O . THR A 1 94 ? 27.871 -3.615 -35.966 1.00 89.44 94 THR A O 1
ATOM 755 N N . LEU A 1 95 ? 25.965 -2.425 -35.920 1.00 88.31 95 LEU A N 1
ATOM 756 C CA . LEU A 1 95 ? 26.072 -1.936 -37.297 1.00 88.31 95 LEU A CA 1
ATOM 757 C C . LEU A 1 95 ? 27.342 -1.101 -37.515 1.00 88.31 95 LEU A C 1
ATOM 759 O O . LEU A 1 95 ? 28.010 -1.245 -38.535 1.00 88.31 95 LEU A O 1
ATOM 763 N N . LYS A 1 96 ? 27.716 -0.255 -36.547 1.00 88.06 96 LYS A N 1
ATOM 764 C CA . LYS A 1 96 ? 28.958 0.533 -36.616 1.00 88.06 96 LYS A CA 1
ATOM 765 C C . LYS A 1 96 ? 30.207 -0.346 -36.547 1.00 88.06 96 LYS A C 1
ATOM 767 O O . LYS A 1 96 ? 31.172 -0.073 -37.252 1.00 88.06 96 LYS A O 1
ATOM 772 N N . GLN A 1 97 ? 30.192 -1.408 -35.743 1.00 89.44 97 GLN A N 1
ATOM 773 C CA . GLN A 1 97 ? 31.292 -2.376 -35.703 1.00 89.44 97 GLN A CA 1
ATOM 774 C C . GLN A 1 97 ? 31.430 -3.145 -37.019 1.00 89.44 97 GLN A C 1
ATOM 776 O O . GLN A 1 97 ? 32.544 -3.328 -37.508 1.00 89.44 97 GLN A O 1
ATOM 781 N N . GLU A 1 98 ? 30.313 -3.557 -37.620 1.00 88.06 98 GLU A N 1
ATOM 782 C CA . GLU A 1 98 ? 30.306 -4.192 -38.941 1.00 88.06 98 GLU A CA 1
ATOM 783 C C . GLU A 1 98 ? 30.844 -3.249 -40.025 1.00 88.06 98 GLU A C 1
ATOM 785 O O . GLU A 1 98 ? 31.666 -3.671 -40.838 1.00 88.06 98 GLU A O 1
ATOM 790 N N . ALA A 1 99 ? 30.456 -1.968 -40.001 1.00 86.69 99 ALA A N 1
ATOM 791 C CA . ALA A 1 99 ? 30.976 -0.956 -40.919 1.00 86.69 99 ALA A CA 1
ATOM 792 C C . ALA A 1 99 ? 32.500 -0.787 -40.786 1.00 86.69 99 ALA A C 1
ATOM 794 O O . ALA A 1 99 ? 33.213 -0.895 -41.779 1.00 86.69 99 ALA A O 1
ATOM 795 N N . ILE A 1 100 ? 33.018 -0.653 -39.560 1.00 87.19 100 ILE A N 1
ATOM 796 C CA . ILE A 1 100 ? 34.468 -0.571 -39.308 1.00 87.19 100 ILE A CA 1
ATOM 797 C C . ILE A 1 100 ? 35.190 -1.835 -39.802 1.00 87.19 100 ILE A C 1
ATOM 799 O O . ILE A 1 100 ? 36.284 -1.758 -40.363 1.00 87.19 100 ILE A O 1
ATOM 803 N N . ALA A 1 101 ? 34.599 -3.017 -39.610 1.00 88.50 101 ALA A N 1
ATOM 804 C CA . ALA A 1 101 ? 35.175 -4.267 -40.099 1.00 88.50 101 ALA A CA 1
ATOM 805 C C . ALA A 1 101 ? 35.231 -4.321 -41.638 1.00 88.50 101 ALA A C 1
ATOM 807 O O . A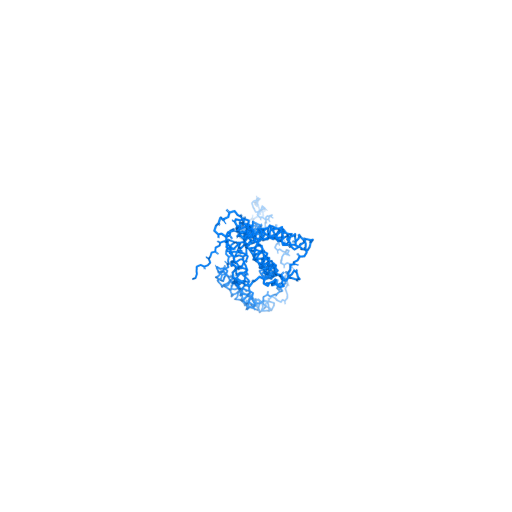LA A 1 101 ? 36.210 -4.830 -42.194 1.00 88.50 101 ALA A O 1
ATOM 808 N N . LEU A 1 102 ? 34.212 -3.789 -42.321 1.00 86.88 102 LEU A N 1
ATOM 809 C CA . LEU A 1 102 ? 34.200 -3.638 -43.778 1.00 86.88 102 LEU A CA 1
ATOM 810 C C . LEU A 1 102 ? 35.258 -2.634 -44.246 1.00 86.88 102 LEU A C 1
ATOM 812 O O . LEU A 1 102 ? 36.005 -2.960 -45.167 1.00 86.88 102 LEU A O 1
ATOM 816 N N . ASP A 1 103 ? 35.379 -1.481 -43.587 1.00 87.00 103 ASP A N 1
ATOM 817 C CA . ASP A 1 103 ? 36.383 -0.459 -43.908 1.00 87.00 103 ASP A CA 1
ATOM 818 C C . ASP A 1 103 ? 37.804 -1.016 -43.771 1.00 87.00 103 ASP A C 1
ATOM 820 O O . ASP A 1 103 ? 38.617 -0.890 -44.687 1.00 87.00 103 ASP A O 1
ATOM 824 N N . ASN A 1 104 ? 38.086 -1.721 -42.671 1.00 87.69 104 ASN A N 1
ATOM 825 C CA . ASN A 1 104 ? 39.377 -2.374 -42.443 1.00 87.69 104 ASN A CA 1
ATOM 826 C C . ASN A 1 104 ? 39.688 -3.420 -43.521 1.00 87.69 104 ASN A C 1
ATOM 828 O O . ASN A 1 104 ? 40.804 -3.468 -44.042 1.00 87.69 104 ASN A O 1
ATOM 832 N N . ARG A 1 105 ? 38.697 -4.248 -43.886 1.00 85.44 105 ARG A N 1
ATOM 833 C CA . ARG A 1 105 ? 38.848 -5.234 -44.964 1.00 85.44 105 ARG A CA 1
ATOM 834 C C . ARG A 1 105 ? 39.111 -4.541 -46.297 1.00 85.44 105 ARG A C 1
ATOM 836 O O . ARG A 1 105 ? 40.022 -4.947 -47.011 1.00 85.44 105 ARG A O 1
ATOM 843 N N . SER A 1 106 ? 38.358 -3.490 -46.608 1.00 82.44 106 SER A N 1
ATOM 844 C CA . SER A 1 106 ? 38.512 -2.713 -47.837 1.00 82.44 106 SER A CA 1
ATOM 845 C C . SER A 1 106 ? 39.897 -2.085 -47.935 1.00 82.44 106 SER A C 1
ATOM 847 O O . SER A 1 106 ? 40.569 -2.236 -48.953 1.00 82.44 106 SER A O 1
ATOM 849 N N . ALA A 1 107 ? 40.368 -1.465 -46.852 1.00 83.75 107 ALA A N 1
ATOM 850 C CA . ALA A 1 107 ? 41.709 -0.899 -46.774 1.00 83.75 107 ALA A CA 1
ATOM 851 C C . ALA A 1 107 ? 42.802 -1.961 -46.993 1.00 83.75 107 ALA A C 1
ATOM 853 O O . ALA A 1 107 ? 43.786 -1.690 -47.678 1.00 83.75 107 ALA A O 1
ATOM 854 N N . SER A 1 108 ? 42.619 -3.186 -46.480 1.00 83.31 108 SER A N 1
ATOM 855 C CA . SER A 1 108 ? 43.583 -4.278 -46.696 1.00 83.31 108 SER A CA 1
ATOM 856 C C . SER A 1 108 ? 43.602 -4.845 -48.119 1.00 83.31 108 SER A C 1
ATOM 858 O O . SER A 1 108 ? 44.613 -5.411 -48.524 1.00 83.31 108 SER A O 1
ATOM 860 N N . MET A 1 109 ? 42.533 -4.685 -48.910 1.00 77.94 109 MET A N 1
ATOM 861 C CA . MET A 1 109 ? 42.506 -5.222 -50.279 1.00 77.94 109 MET A CA 1
ATOM 862 C C . MET A 1 109 ? 43.543 -4.548 -51.188 1.00 77.94 109 MET A C 1
ATOM 864 O O . MET A 1 109 ? 44.076 -5.194 -52.083 1.00 77.94 109 MET A O 1
ATOM 868 N N . GLY A 1 110 ? 43.853 -3.268 -50.949 1.00 69.88 110 GLY A N 1
ATOM 869 C CA . GLY A 1 110 ? 44.856 -2.525 -51.722 1.00 69.88 110 GLY A CA 1
ATOM 870 C C . GLY A 1 110 ? 46.306 -2.886 -51.386 1.00 69.88 110 GLY A C 1
ATOM 871 O O . GLY A 1 110 ? 47.208 -2.582 -52.162 1.00 69.88 110 GLY A O 1
ATOM 872 N N . THR A 1 111 ? 46.541 -3.529 -50.241 1.00 76.94 111 THR A N 1
ATOM 873 C CA . THR A 1 111 ? 47.873 -3.970 -49.799 1.00 76.94 111 THR A CA 1
ATOM 874 C C . THR A 1 111 ? 48.080 -5.477 -49.957 1.00 76.94 111 THR A C 1
ATOM 876 O O . THR A 1 111 ? 49.218 -5.945 -49.913 1.00 76.94 111 THR A O 1
ATOM 879 N N . ASP A 1 112 ? 47.010 -6.243 -50.184 1.00 75.12 112 ASP A N 1
ATOM 880 C CA . ASP A 1 112 ? 47.079 -7.668 -50.491 1.00 75.12 112 ASP A CA 1
ATOM 881 C C . ASP A 1 112 ? 47.509 -7.888 -51.949 1.00 75.12 112 ASP A C 1
ATOM 883 O O . ASP A 1 112 ? 46.748 -7.676 -52.894 1.00 75.12 112 ASP A O 1
ATOM 887 N N . HIS A 1 113 ? 48.739 -8.373 -52.131 1.00 70.44 113 HIS A N 1
ATOM 888 C CA . HIS A 1 113 ? 49.331 -8.636 -53.443 1.00 70.44 113 HIS A CA 1
ATOM 889 C C . HIS A 1 113 ? 48.480 -9.584 -54.312 1.00 70.44 113 HIS A C 1
ATOM 891 O O . HIS A 1 113 ? 48.527 -9.475 -55.538 1.00 70.44 113 HIS A O 1
ATOM 897 N N . LYS A 1 114 ? 47.691 -10.496 -53.719 1.00 70.31 114 LYS A N 1
ATOM 898 C CA . LYS A 1 114 ? 46.818 -11.425 -54.464 1.00 70.31 114 LYS A CA 1
ATOM 899 C C . LYS A 1 114 ? 45.579 -10.736 -55.033 1.00 70.31 114 LYS A C 1
ATOM 901 O O . LYS A 1 114 ? 45.161 -11.060 -56.138 1.00 70.31 114 LYS A O 1
ATOM 906 N N . LEU A 1 115 ? 45.004 -9.789 -54.293 1.00 65.94 115 LEU A N 1
ATOM 907 C CA . LEU A 1 115 ? 43.851 -9.002 -54.739 1.00 65.94 115 LEU A CA 1
ATOM 908 C C . LEU A 1 115 ? 44.284 -7.868 -55.676 1.00 65.94 115 LEU A C 1
ATOM 910 O O . LEU A 1 115 ? 43.596 -7.598 -56.653 1.00 65.94 115 LEU A O 1
ATOM 914 N N . ALA A 1 116 ? 45.461 -7.282 -55.448 1.00 63.97 116 ALA A N 1
ATOM 915 C CA . ALA A 1 116 ? 46.036 -6.238 -56.298 1.00 63.97 116 ALA A CA 1
ATOM 916 C C . ALA A 1 116 ? 46.404 -6.718 -57.717 1.00 63.97 116 ALA A C 1
ATOM 918 O O . ALA A 1 116 ? 46.441 -5.914 -58.643 1.00 63.97 116 ALA A O 1
ATOM 919 N N . THR A 1 117 ? 46.667 -8.019 -57.901 1.00 64.31 117 THR A N 1
ATOM 920 C CA . THR A 1 117 ? 46.893 -8.641 -59.223 1.00 64.31 117 THR A CA 1
ATOM 921 C C . THR A 1 117 ? 45.662 -9.364 -59.776 1.00 64.31 117 THR A C 1
ATOM 923 O O . THR A 1 117 ? 45.719 -9.905 -60.880 1.00 64.31 117 THR A O 1
ATOM 926 N N . SER A 1 118 ? 44.542 -9.361 -59.045 1.00 66.12 118 SER A N 1
ATOM 927 C CA . SER A 1 118 ? 43.290 -9.969 -59.497 1.00 66.12 118 SER A CA 1
ATOM 928 C C . SER A 1 118 ? 42.655 -9.128 -60.605 1.00 66.12 118 SER A C 1
ATOM 930 O O . SER A 1 118 ? 42.323 -7.964 -60.398 1.00 66.12 118 SER A O 1
ATOM 932 N N . THR A 1 119 ? 42.435 -9.728 -61.775 1.00 61.31 119 THR A N 1
ATOM 933 C CA . THR A 1 119 ? 41.700 -9.119 -62.901 1.00 61.31 119 THR A CA 1
ATOM 934 C C . THR A 1 119 ? 40.194 -9.383 -62.848 1.00 61.31 119 THR A C 1
ATOM 936 O O . THR A 1 119 ? 39.445 -8.861 -63.669 1.00 61.31 119 THR A O 1
ATOM 939 N N . THR A 1 120 ? 39.739 -10.184 -61.884 1.00 59.00 120 THR A N 1
ATOM 940 C CA . THR A 1 120 ? 38.335 -10.563 -61.700 1.00 59.00 120 THR A CA 1
ATOM 941 C C . THR A 1 120 ? 37.772 -9.923 -60.436 1.00 59.00 120 THR A C 1
ATOM 943 O O . THR A 1 120 ? 38.368 -10.030 -59.360 1.00 59.00 120 THR A O 1
ATOM 946 N N . THR A 1 121 ? 36.618 -9.269 -60.559 1.00 66.06 121 THR A N 1
ATOM 947 C CA . THR A 1 121 ? 35.835 -8.770 -59.421 1.00 66.06 121 THR A CA 1
ATOM 948 C C . THR A 1 121 ? 35.024 -9.922 -58.801 1.00 66.06 121 THR A C 1
ATOM 950 O O . THR A 1 121 ? 34.916 -10.993 -59.407 1.00 66.06 121 THR A O 1
ATOM 953 N N . PRO A 1 122 ? 34.407 -9.748 -57.613 1.00 64.81 122 PRO A N 1
ATOM 954 C CA . PRO A 1 122 ? 33.467 -10.733 -57.063 1.00 64.81 122 PRO A CA 1
ATOM 955 C C . PRO A 1 122 ? 32.288 -11.077 -57.994 1.00 64.81 122 PRO A C 1
ATOM 957 O O . PRO A 1 122 ? 31.693 -12.139 -57.840 1.00 64.81 122 PRO A O 1
ATOM 960 N N . ASP A 1 123 ? 31.985 -10.210 -58.969 1.00 62.59 123 ASP A N 1
ATOM 961 C CA . ASP A 1 123 ? 30.955 -10.397 -59.999 1.00 62.59 123 ASP A CA 1
ATOM 962 C C . ASP A 1 123 ? 31.545 -10.937 -61.340 1.00 62.59 123 ASP A C 1
ATOM 964 O O . ASP A 1 123 ? 30.863 -10.947 -62.368 1.00 62.59 123 ASP A O 1
ATOM 968 N N . GLY A 1 124 ? 32.800 -11.420 -61.353 1.00 68.75 124 GLY A N 1
ATOM 969 C CA . GLY A 1 124 ? 33.480 -12.041 -62.505 1.00 68.75 124 GLY A CA 1
ATOM 970 C C . GLY A 1 124 ? 34.411 -11.098 -63.288 1.00 68.75 124 GLY A C 1
ATOM 971 O O . GLY A 1 124 ? 35.008 -10.182 -62.730 1.00 68.75 124 GLY A O 1
ATOM 972 N N . GLU A 1 125 ? 34.554 -11.308 -64.602 1.00 65.12 125 GLU A N 1
ATOM 973 C CA . GLU A 1 125 ? 35.315 -10.417 -65.515 1.00 65.12 125 GLU A CA 1
ATOM 974 C C . GLU A 1 125 ? 34.536 -9.146 -65.903 1.00 65.12 125 GLU A C 1
ATOM 976 O O . GLU A 1 125 ? 35.011 -8.295 -66.657 1.00 65.12 125 GLU A O 1
ATOM 981 N N . ARG A 1 126 ? 33.306 -9.011 -65.400 1.00 58.44 126 ARG A N 1
ATOM 982 C CA . ARG A 1 126 ? 32.419 -7.899 -65.716 1.00 58.44 126 ARG A CA 1
ATOM 983 C C . ARG A 1 126 ? 32.925 -6.640 -65.006 1.00 58.44 126 ARG A C 1
ATOM 985 O O . ARG A 1 126 ? 32.744 -6.477 -63.804 1.00 58.44 126 ARG A O 1
ATOM 992 N N . LEU A 1 127 ? 33.548 -5.744 -65.770 1.00 61.94 127 LEU A N 1
ATOM 993 C CA . LEU A 1 127 ? 33.919 -4.385 -65.345 1.00 61.94 127 LEU A CA 1
ATOM 994 C C . LEU A 1 127 ? 32.745 -3.398 -65.441 1.00 61.94 127 LEU A C 1
ATOM 996 O O . LEU A 1 127 ? 32.940 -2.188 -65.329 1.00 61.94 127 LEU A O 1
ATOM 1000 N N . GLU A 1 128 ? 31.529 -3.890 -65.695 1.00 56.50 128 GLU A N 1
ATOM 1001 C CA . GLU A 1 128 ? 30.349 -3.037 -65.696 1.00 56.50 128 GLU A CA 1
ATOM 1002 C C . GLU A 1 128 ? 30.189 -2.416 -64.312 1.00 56.50 128 GLU A C 1
ATOM 1004 O O . GLU A 1 128 ? 30.063 -3.111 -63.302 1.00 56.50 128 GLU A O 1
ATOM 1009 N N . TYR A 1 129 ? 30.213 -1.086 -64.290 1.00 53.00 129 TYR A N 1
ATOM 1010 C CA . TYR A 1 129 ? 29.861 -0.297 -63.129 1.00 53.00 129 TYR A CA 1
ATOM 1011 C C . TYR A 1 129 ? 28.452 -0.705 -62.704 1.00 53.00 129 TYR A C 1
ATOM 1013 O O . TYR A 1 129 ? 27.463 -0.361 -63.350 1.00 53.00 129 TYR A O 1
ATOM 1021 N N . ARG A 1 130 ? 28.352 -1.481 -61.625 1.00 57.34 130 ARG A N 1
ATOM 1022 C CA . ARG A 1 130 ? 27.097 -1.607 -60.896 1.00 57.34 130 ARG A CA 1
ATOM 1023 C C . ARG A 1 130 ? 26.755 -0.185 -60.470 1.00 57.34 130 ARG A C 1
ATOM 1025 O O . ARG A 1 130 ? 27.612 0.434 -59.838 1.00 57.34 130 ARG A O 1
ATOM 1032 N N . ASP A 1 131 ? 25.569 0.327 -60.825 1.00 57.31 131 ASP A N 1
ATOM 1033 C CA . ASP A 1 131 ? 25.037 1.547 -60.202 1.00 57.31 131 ASP A CA 1
ATOM 1034 C C . ASP A 1 131 ? 25.348 1.412 -58.714 1.00 57.31 131 ASP A C 1
ATOM 1036 O O . ASP A 1 131 ? 24.952 0.408 -58.105 1.00 57.31 131 ASP A O 1
ATOM 1040 N N . GLY A 1 132 ? 26.222 2.293 -58.207 1.00 57.09 132 GLY A N 1
ATOM 1041 C CA . GLY A 1 132 ? 26.899 2.089 -56.929 1.00 57.09 132 GLY A CA 1
ATOM 1042 C C . GLY A 1 132 ? 25.901 1.760 -55.822 1.00 57.09 132 GLY A C 1
ATOM 1043 O O . GLY A 1 132 ? 24.704 2.015 -55.970 1.00 57.09 132 GLY A O 1
ATOM 1044 N N . ALA A 1 133 ? 26.373 1.197 -54.701 1.00 60.16 133 ALA A N 1
ATOM 1045 C CA . ALA A 1 133 ? 25.522 0.989 -53.527 1.00 60.16 133 ALA A CA 1
ATOM 1046 C C . ALA A 1 133 ? 24.627 2.228 -53.350 1.00 60.16 133 ALA A C 1
ATOM 1048 O O . ALA A 1 133 ? 25.175 3.330 -53.286 1.00 60.16 133 ALA A O 1
ATOM 1049 N N . PRO A 1 134 ? 23.288 2.091 -53.412 1.00 61.81 134 PRO A N 1
ATOM 1050 C CA . PRO A 1 134 ? 22.422 3.234 -53.647 1.00 61.81 134 PRO A CA 1
ATOM 1051 C C . PRO A 1 134 ? 22.651 4.256 -52.539 1.00 61.81 134 PRO A C 1
ATOM 1053 O O . PRO A 1 134 ? 22.237 4.031 -51.403 1.00 61.81 134 PRO A O 1
ATOM 1056 N N . LEU A 1 135 ? 23.313 5.368 -52.879 1.00 61.28 135 LEU A N 1
ATOM 1057 C CA . LEU A 1 135 ? 23.646 6.459 -51.954 1.00 61.28 135 LEU A CA 1
ATOM 1058 C C . LEU A 1 135 ? 22.382 6.999 -51.271 1.00 61.28 135 LEU A C 1
ATOM 1060 O O . LEU A 1 135 ? 22.429 7.424 -50.128 1.00 61.28 135 LEU A O 1
ATOM 1064 N N . ASN A 1 136 ? 21.229 6.853 -51.930 1.00 62.62 136 ASN A N 1
ATOM 1065 C CA . ASN A 1 136 ? 19.900 7.163 -51.404 1.00 62.62 136 ASN A CA 1
ATOM 1066 C C . ASN A 1 136 ? 19.461 6.284 -50.206 1.00 62.62 136 ASN A C 1
ATOM 1068 O O . ASN A 1 136 ? 18.397 6.498 -49.637 1.00 62.62 136 ASN A O 1
ATOM 1072 N N . ARG A 1 137 ? 20.229 5.246 -49.839 1.00 64.94 137 ARG A N 1
ATOM 1073 C CA . ARG A 1 137 ? 20.025 4.445 -48.615 1.00 64.94 137 ARG A CA 1
ATOM 1074 C C . ARG A 1 137 ? 20.955 4.852 -47.470 1.00 64.94 137 ARG A C 1
ATOM 1076 O O . ARG A 1 137 ? 20.839 4.287 -46.384 1.00 64.94 137 ARG A O 1
ATOM 1083 N N . MET A 1 138 ? 21.885 5.776 -47.705 1.00 72.12 138 MET A N 1
ATOM 1084 C CA . MET A 1 138 ? 22.778 6.308 -46.681 1.00 72.12 138 MET A CA 1
ATOM 1085 C C . MET A 1 138 ? 22.167 7.590 -46.124 1.00 72.12 138 MET A C 1
ATOM 1087 O O . MET A 1 138 ? 21.814 8.487 -46.880 1.00 72.12 138 MET A O 1
ATOM 1091 N N . SER A 1 139 ? 22.058 7.681 -44.801 1.00 75.75 139 SER A N 1
ATOM 1092 C CA . SER A 1 139 ? 21.781 8.958 -44.141 1.00 75.75 139 SER A CA 1
ATOM 1093 C C . SER A 1 139 ? 22.912 9.937 -44.447 1.00 75.75 139 SER A C 1
ATOM 1095 O O . SER A 1 139 ? 24.086 9.549 -44.379 1.00 75.75 139 SER A O 1
ATOM 1097 N N . GLU A 1 140 ? 22.585 11.196 -44.729 1.00 83.44 140 GLU A N 1
ATOM 1098 C CA . GLU A 1 140 ? 23.611 12.229 -44.867 1.00 83.44 140 GLU A CA 1
ATOM 1099 C C . GLU A 1 140 ? 24.380 12.401 -43.547 1.00 83.44 140 GLU A C 1
ATOM 1101 O O . GLU A 1 140 ? 23.870 12.100 -42.465 1.00 83.44 140 GLU A O 1
ATOM 1106 N N . TYR A 1 141 ? 25.620 12.898 -43.606 1.00 82.06 141 TYR A N 1
ATOM 1107 C CA . TYR A 1 141 ? 26.461 13.044 -42.411 1.00 82.06 141 TYR A CA 1
ATOM 1108 C C . TYR A 1 141 ? 25.773 13.806 -41.254 1.00 82.06 141 TYR A C 1
ATOM 1110 O O . TYR A 1 141 ? 25.836 13.320 -40.122 1.00 82.06 141 TYR A O 1
ATOM 1118 N N . PRO A 1 142 ? 25.063 14.931 -41.485 1.00 84.12 142 PRO A N 1
ATOM 1119 C CA . PRO A 1 142 ? 24.330 15.615 -40.418 1.00 84.12 142 PRO A CA 1
ATOM 1120 C C . PRO A 1 142 ? 23.238 14.742 -39.785 1.00 84.12 142 PRO A C 1
ATOM 1122 O O . PRO A 1 142 ? 23.126 14.690 -38.561 1.00 84.12 142 PRO A O 1
ATOM 1125 N N . GLU A 1 143 ? 22.488 14.002 -40.601 1.00 83.69 143 GLU A N 1
ATOM 1126 C CA . GLU A 1 143 ? 21.419 13.104 -40.154 1.00 83.69 143 GLU A CA 1
ATOM 1127 C C . GLU A 1 143 ? 21.981 11.897 -39.382 1.00 83.69 143 GLU A C 1
ATOM 1129 O O . GLU A 1 143 ? 21.422 11.473 -38.372 1.00 83.69 143 GLU A O 1
ATOM 1134 N N . TRP A 1 144 ? 23.138 11.366 -39.790 1.00 84.31 144 TRP A N 1
ATOM 1135 C CA . TRP A 1 144 ? 23.841 10.307 -39.059 1.00 84.31 144 TRP A CA 1
ATOM 1136 C C . TRP A 1 144 ? 24.294 10.762 -37.662 1.00 84.31 144 TRP A C 1
ATOM 1138 O O . TRP A 1 144 ? 24.128 10.032 -36.671 1.00 84.31 144 TRP A O 1
ATOM 1148 N N . VAL A 1 145 ? 24.843 11.982 -37.571 1.00 85.44 145 VAL A N 1
ATOM 1149 C CA . VAL A 1 145 ? 25.224 12.605 -36.294 1.00 85.44 145 VAL A CA 1
ATOM 1150 C C . VAL A 1 145 ? 23.987 12.809 -35.422 1.00 85.44 145 VAL A C 1
ATOM 1152 O O . VAL A 1 145 ? 24.005 12.446 -34.243 1.00 85.44 145 VAL A O 1
ATOM 1155 N N . GLU A 1 146 ? 22.902 13.331 -35.996 1.00 88.00 146 GLU A N 1
ATOM 1156 C CA . GLU A 1 146 ? 21.643 13.563 -35.291 1.00 88.00 146 GLU A CA 1
ATOM 1157 C C . GLU A 1 146 ? 21.028 12.258 -34.769 1.00 88.00 146 GLU A C 1
ATOM 1159 O O . GLU A 1 146 ? 20.735 12.156 -33.577 1.00 88.00 146 GLU A O 1
ATOM 1164 N N . ASN A 1 147 ? 20.931 11.216 -35.597 1.00 85.56 147 ASN A N 1
ATOM 1165 C CA . ASN A 1 147 ? 20.416 9.902 -35.201 1.00 85.56 147 ASN A CA 1
ATOM 1166 C C . ASN A 1 147 ? 21.225 9.287 -34.046 1.00 85.56 147 ASN A C 1
ATOM 1168 O O . ASN A 1 147 ? 20.663 8.765 -33.076 1.00 85.56 147 ASN A O 1
ATOM 1172 N N . THR A 1 148 ? 22.555 9.405 -34.102 1.00 84.69 148 THR A N 1
ATOM 1173 C CA . THR A 1 148 ? 23.441 8.954 -33.018 1.00 84.69 148 THR A CA 1
ATOM 1174 C C . THR A 1 148 ? 23.220 9.770 -31.739 1.00 84.69 148 THR A C 1
ATOM 1176 O O . THR A 1 148 ? 23.122 9.205 -30.643 1.00 84.69 148 THR A O 1
ATOM 1179 N N . ALA A 1 149 ? 23.096 11.094 -31.862 1.00 86.81 149 ALA A N 1
ATOM 1180 C CA . ALA A 1 149 ? 22.843 11.989 -30.739 1.00 86.81 149 ALA A CA 1
ATOM 1181 C C . ALA A 1 149 ? 21.472 11.730 -30.092 1.00 86.81 149 ALA A C 1
ATOM 1183 O O . ALA A 1 149 ? 21.370 11.720 -28.862 1.00 86.81 149 ALA A O 1
ATOM 1184 N N . ILE A 1 150 ? 20.434 11.456 -30.889 1.00 86.06 150 ILE A N 1
ATOM 1185 C CA . ILE A 1 150 ? 19.094 11.084 -30.421 1.00 86.06 150 ILE A CA 1
ATOM 1186 C C . ILE A 1 150 ? 19.166 9.808 -29.579 1.00 86.06 150 ILE A C 1
ATOM 1188 O O . ILE A 1 150 ? 18.692 9.815 -28.440 1.00 86.06 150 ILE A O 1
ATOM 1192 N N . ASN A 1 151 ? 19.814 8.751 -30.078 1.00 83.62 151 ASN A N 1
ATOM 1193 C CA . ASN A 1 151 ? 19.959 7.485 -29.349 1.00 83.62 151 ASN A CA 1
ATOM 1194 C C . ASN A 1 151 ? 20.695 7.673 -28.009 1.00 83.62 151 ASN A C 1
ATOM 1196 O O . ASN A 1 151 ? 20.272 7.156 -26.966 1.00 83.62 151 ASN A O 1
ATOM 1200 N N . LEU A 1 152 ? 21.774 8.463 -28.007 1.00 85.06 152 LEU A N 1
ATOM 1201 C CA . LEU A 1 152 ? 22.552 8.744 -26.800 1.00 85.06 152 LEU A CA 1
ATOM 1202 C C . LEU A 1 152 ? 21.761 9.585 -25.785 1.00 85.06 152 LEU A C 1
ATOM 1204 O O . LEU A 1 152 ? 21.768 9.286 -24.586 1.00 85.06 152 LEU A O 1
ATOM 1208 N N . ASN A 1 153 ? 21.045 10.607 -26.256 1.00 86.69 153 ASN A N 1
ATOM 1209 C CA . ASN A 1 153 ? 20.238 11.492 -25.419 1.00 86.69 153 ASN A CA 1
ATOM 1210 C C . ASN A 1 153 ? 19.020 10.762 -24.830 1.00 86.69 153 ASN A C 1
ATOM 1212 O O . ASN A 1 153 ? 18.731 10.907 -23.642 1.00 86.69 153 ASN A O 1
ATOM 1216 N N . GLN A 1 154 ? 18.341 9.920 -25.616 1.00 83.50 154 GLN A N 1
ATOM 1217 C CA . GLN A 1 154 ? 17.260 9.058 -25.125 1.00 83.50 154 GLN A CA 1
ATOM 1218 C C . GLN A 1 154 ? 17.752 8.142 -23.996 1.00 83.50 154 GLN A C 1
ATOM 1220 O O . GLN A 1 154 ? 17.136 8.092 -22.929 1.00 83.50 154 GLN A O 1
ATOM 1225 N N . SER A 1 155 ? 18.912 7.500 -24.172 1.00 82.38 155 SER A N 1
ATOM 1226 C CA . SER A 1 155 ? 19.543 6.684 -23.126 1.00 82.38 155 SER A CA 1
ATOM 1227 C C . SER A 1 155 ? 19.910 7.499 -21.878 1.00 82.38 155 SER A C 1
ATOM 1229 O O . SER A 1 155 ? 19.642 7.076 -20.751 1.00 82.38 155 SER A O 1
ATOM 1231 N N . ALA A 1 156 ? 20.474 8.699 -22.045 1.00 83.12 156 ALA A N 1
ATOM 1232 C CA . ALA A 1 156 ? 20.819 9.576 -20.927 1.00 83.12 156 ALA A CA 1
ATOM 1233 C C . ALA A 1 156 ? 19.583 10.020 -20.124 1.00 83.12 156 ALA A C 1
ATOM 1235 O O . ALA A 1 156 ? 19.592 9.954 -18.890 1.00 83.12 156 ALA A O 1
ATOM 1236 N N . ARG A 1 157 ? 18.502 10.408 -20.811 1.00 84.81 157 ARG A N 1
ATOM 1237 C CA . ARG A 1 157 ? 17.217 10.777 -20.195 1.00 84.81 157 ARG A CA 1
ATOM 1238 C C . ARG A 1 157 ? 16.603 9.609 -19.425 1.00 84.81 157 ARG A C 1
ATOM 1240 O O . ARG A 1 157 ? 16.187 9.793 -18.280 1.00 84.81 157 ARG A O 1
ATOM 1247 N N . ALA A 1 158 ? 16.622 8.409 -20.005 1.00 82.62 158 ALA A N 1
ATOM 1248 C CA . ALA A 1 158 ? 16.116 7.195 -19.369 1.00 82.62 158 ALA A CA 1
ATOM 1249 C C . ALA A 1 158 ? 16.866 6.859 -18.060 1.00 82.62 158 ALA A C 1
ATOM 1251 O O . ALA A 1 158 ? 16.242 6.534 -17.044 1.00 82.62 158 ALA A O 1
ATOM 1252 N N . ARG A 1 159 ? 18.196 7.050 -18.020 1.00 79.44 159 ARG A N 1
ATOM 1253 C CA . ARG A 1 159 ? 18.995 6.893 -16.785 1.00 79.44 159 ARG A CA 1
ATOM 1254 C C . ARG A 1 159 ? 18.599 7.889 -15.696 1.00 79.44 159 ARG A C 1
ATOM 1256 O O . ARG A 1 159 ? 18.429 7.506 -14.540 1.00 79.44 159 ARG A O 1
ATOM 1263 N N . VAL A 1 160 ? 18.430 9.166 -16.050 1.00 84.19 160 VAL A N 1
ATOM 1264 C CA . VAL A 1 160 ? 18.008 10.202 -15.089 1.00 84.19 160 VAL A CA 1
ATOM 1265 C C . VAL A 1 160 ? 16.627 9.885 -14.516 1.00 84.19 160 VAL A C 1
ATOM 1267 O O . VAL A 1 160 ? 16.431 10.018 -13.308 1.00 84.19 160 VAL A O 1
ATOM 1270 N N . HIS A 1 161 ? 15.686 9.442 -15.352 1.00 84.19 161 HIS A N 1
ATOM 1271 C CA . HIS A 1 161 ? 14.343 9.089 -14.893 1.00 84.19 161 HIS A CA 1
ATOM 1272 C C . HIS A 1 161 ? 14.348 7.851 -13.986 1.00 84.19 161 HIS A C 1
ATOM 1274 O O . HIS A 1 161 ? 13.722 7.870 -12.928 1.00 84.19 161 HIS A O 1
ATOM 1280 N N . SER A 1 162 ? 15.138 6.830 -14.335 1.00 84.00 162 SER A N 1
ATOM 1281 C CA . SER A 1 162 ? 15.322 5.627 -13.510 1.00 84.00 162 SER A CA 1
ATOM 1282 C C . SER A 1 162 ? 15.815 5.970 -12.101 1.00 84.00 162 SER A C 1
ATOM 1284 O O . SER A 1 162 ? 15.221 5.530 -11.123 1.00 84.00 162 SER A O 1
ATOM 1286 N N . ARG A 1 163 ? 16.833 6.836 -11.973 1.00 81.81 163 ARG A N 1
ATOM 1287 C CA . ARG A 1 163 ? 17.352 7.268 -10.660 1.00 81.81 163 ARG A CA 1
ATOM 1288 C C . ARG A 1 163 ? 16.302 7.992 -9.815 1.00 81.81 163 ARG A C 1
ATOM 1290 O O . ARG A 1 163 ? 16.180 7.714 -8.624 1.00 81.81 163 ARG A O 1
ATOM 1297 N N . LYS A 1 164 ? 15.517 8.882 -10.433 1.00 83.50 164 LYS A N 1
ATOM 1298 C CA . LYS A 1 164 ? 14.418 9.584 -9.749 1.00 83.50 164 LYS A CA 1
ATOM 1299 C C . LYS A 1 164 ? 13.349 8.607 -9.255 1.00 83.50 164 LYS A C 1
ATOM 1301 O O . LYS A 1 164 ? 12.931 8.703 -8.105 1.00 83.50 164 LYS A O 1
ATOM 1306 N N . LEU A 1 165 ? 12.941 7.648 -10.087 1.00 80.56 165 LEU A N 1
ATOM 1307 C CA . LEU A 1 165 ? 11.943 6.644 -9.708 1.00 80.56 165 LEU A CA 1
ATOM 1308 C C . LEU A 1 165 ? 12.436 5.717 -8.595 1.00 80.56 165 LEU A C 1
ATOM 1310 O O . LEU A 1 165 ? 11.669 5.429 -7.677 1.00 80.56 165 LEU A O 1
ATOM 1314 N N . THR A 1 166 ? 13.705 5.302 -8.614 1.00 77.06 166 THR A N 1
ATOM 1315 C CA . THR A 1 166 ? 14.308 4.520 -7.522 1.00 77.06 166 THR A CA 1
ATOM 1316 C C . THR A 1 166 ? 14.259 5.287 -6.199 1.00 77.06 166 THR A C 1
ATOM 1318 O O . THR A 1 166 ? 13.847 4.731 -5.182 1.00 77.06 166 THR A O 1
ATOM 1321 N N . GLN A 1 167 ? 14.596 6.581 -6.209 1.00 78.44 167 GLN A N 1
ATOM 1322 C CA . GLN A 1 167 ? 14.548 7.427 -5.014 1.00 78.44 167 GLN A CA 1
ATOM 1323 C C . GLN A 1 167 ? 13.117 7.591 -4.476 1.00 78.44 167 GLN A C 1
ATOM 1325 O O . GLN A 1 167 ? 12.880 7.392 -3.285 1.00 78.44 167 GLN A O 1
ATOM 1330 N N . VAL A 1 168 ? 12.151 7.895 -5.350 1.00 79.25 168 VAL A N 1
ATOM 1331 C CA . VAL A 1 168 ? 10.729 8.010 -4.975 1.00 79.25 168 VAL A CA 1
ATOM 1332 C C . VAL A 1 168 ? 10.194 6.684 -4.432 1.00 79.25 168 VAL A C 1
ATOM 1334 O O . VAL A 1 168 ? 9.476 6.672 -3.431 1.00 79.25 168 VAL A O 1
ATOM 1337 N N . SER A 1 169 ? 10.583 5.562 -5.041 1.00 76.75 169 SER A N 1
ATOM 1338 C CA . SER A 1 169 ? 10.214 4.222 -4.574 1.00 76.75 169 SER A CA 1
ATOM 1339 C C . SER A 1 169 ? 10.777 3.927 -3.194 1.00 76.75 169 SER A C 1
ATOM 1341 O O . SER A 1 169 ? 10.061 3.408 -2.343 1.00 76.75 169 SER A O 1
ATOM 1343 N N . PHE A 1 170 ? 12.029 4.301 -2.939 1.00 75.50 170 PHE A N 1
ATOM 1344 C CA . PHE A 1 170 ? 12.651 4.120 -1.634 1.00 75.50 170 PHE A CA 1
ATOM 1345 C C . PHE A 1 170 ? 11.936 4.925 -0.539 1.00 75.50 170 PHE A C 1
ATOM 1347 O O . PHE A 1 170 ? 11.600 4.371 0.507 1.00 75.50 170 PHE A O 1
ATOM 1354 N N . ILE A 1 171 ? 11.638 6.200 -0.807 1.00 71.81 171 ILE A N 1
ATOM 1355 C CA . ILE A 1 171 ? 10.916 7.080 0.125 1.00 71.81 171 ILE A CA 1
ATOM 1356 C C . ILE A 1 171 ? 9.506 6.541 0.402 1.00 71.81 171 ILE A C 1
ATOM 1358 O O . ILE A 1 171 ? 9.103 6.437 1.558 1.00 71.81 171 ILE A O 1
ATOM 1362 N N . SER A 1 172 ? 8.780 6.130 -0.642 1.00 73.81 172 SER A N 1
ATOM 1363 C CA . SER A 1 172 ? 7.416 5.593 -0.515 1.00 73.81 172 SER A CA 1
ATOM 1364 C C . SER A 1 172 ? 7.380 4.299 0.308 1.00 73.81 172 SER A C 1
ATOM 1366 O O . SER A 1 172 ? 6.516 4.130 1.164 1.00 73.81 172 SER A O 1
ATOM 1368 N N . LEU A 1 173 ? 8.355 3.407 0.103 1.00 72.50 173 LEU A N 1
ATOM 1369 C CA . LEU A 1 173 ? 8.510 2.178 0.889 1.00 72.50 173 LEU A CA 1
ATOM 1370 C C . LEU A 1 173 ? 8.845 2.459 2.360 1.00 72.50 173 LEU A C 1
ATOM 1372 O O . LEU A 1 173 ? 8.400 1.718 3.231 1.00 72.50 173 LEU A O 1
ATOM 1376 N N . HIS A 1 174 ? 9.618 3.510 2.640 1.00 69.00 174 HIS A N 1
ATOM 1377 C CA . HIS A 1 174 ? 9.977 3.893 4.005 1.00 69.00 174 HIS A CA 1
ATOM 1378 C C . HIS A 1 174 ? 8.805 4.537 4.768 1.00 69.00 174 HIS A C 1
ATOM 1380 O O . HIS A 1 174 ? 8.589 4.244 5.943 1.00 69.00 174 HIS A O 1
ATOM 1386 N N . LEU A 1 175 ? 7.993 5.359 4.096 1.00 61.16 175 LEU A N 1
ATOM 1387 C CA . LEU A 1 175 ? 6.763 5.920 4.670 1.00 61.16 175 LEU A CA 1
ATOM 1388 C C . LEU A 1 175 ? 5.735 4.831 5.013 1.00 61.16 175 LEU A C 1
ATOM 1390 O O . LEU A 1 175 ? 5.066 4.928 6.039 1.00 61.16 175 LEU A O 1
ATOM 1394 N N . LEU A 1 176 ? 5.655 3.761 4.213 1.00 61.81 176 LEU A N 1
ATOM 1395 C CA . LEU A 1 176 ? 4.771 2.623 4.485 1.00 61.81 176 LEU A CA 1
ATOM 1396 C C . LEU A 1 176 ? 5.147 1.883 5.785 1.00 61.81 176 LEU A C 1
ATOM 1398 O O . LEU A 1 176 ? 4.258 1.440 6.507 1.00 61.81 176 LEU A O 1
ATOM 1402 N N . SER A 1 177 ? 6.442 1.802 6.123 1.00 57.75 177 SER A N 1
ATOM 1403 C CA . SER A 1 177 ? 6.899 1.266 7.419 1.00 57.75 177 SER A CA 1
ATOM 1404 C C . SER A 1 177 ? 6.631 2.199 8.610 1.00 57.75 177 SER A C 1
ATOM 1406 O O . SER A 1 177 ? 6.662 1.754 9.745 1.00 57.75 177 SER A O 1
ATOM 1408 N N . ALA A 1 178 ? 6.319 3.483 8.397 1.00 46.38 178 ALA A N 1
ATOM 1409 C CA . ALA A 1 178 ? 6.139 4.453 9.487 1.00 46.38 178 ALA A CA 1
ATOM 1410 C C . ALA A 1 178 ? 4.687 4.587 10.006 1.00 46.38 178 ALA A C 1
ATOM 1412 O O . ALA A 1 178 ? 4.451 5.226 11.033 1.00 46.38 178 ALA A O 1
ATOM 1413 N N . LEU A 1 179 ? 3.707 3.973 9.335 1.00 46.47 179 LEU A N 1
ATOM 1414 C CA . LEU A 1 179 ? 2.283 3.988 9.711 1.00 46.47 179 LEU A CA 1
ATOM 1415 C C . LEU A 1 179 ? 1.923 3.412 11.109 1.00 46.47 179 LEU A C 1
ATOM 1417 O O . LEU A 1 179 ? 0.913 3.849 11.660 1.00 46.47 179 LEU A O 1
ATOM 1421 N N . PRO A 1 180 ? 2.696 2.507 11.747 1.00 49.75 180 PRO A N 1
ATOM 1422 C CA . PRO A 1 180 ? 2.327 1.959 13.061 1.00 49.75 180 PRO A CA 1
ATOM 1423 C C . PRO A 1 180 ? 2.532 2.886 14.277 1.00 49.75 180 PRO A C 1
ATOM 1425 O O . PRO A 1 180 ? 2.103 2.535 15.377 1.00 49.75 180 PRO A O 1
ATOM 1428 N N . SER A 1 181 ? 3.149 4.068 14.146 1.00 39.50 181 SER A N 1
ATOM 1429 C CA . SER A 1 181 ? 3.475 4.928 15.307 1.00 39.50 181 SER A CA 1
ATOM 1430 C C . SER A 1 181 ? 2.312 5.823 15.782 1.00 39.50 181 SER A C 1
ATOM 1432 O O . SER A 1 181 ? 2.459 7.022 16.014 1.00 39.50 181 SER A O 1
ATOM 1434 N N . VAL A 1 182 ? 1.128 5.226 15.947 1.00 44.28 182 VAL A N 1
ATOM 1435 C CA . VAL A 1 182 ? -0.041 5.821 16.635 1.00 44.28 182 VAL A CA 1
ATOM 1436 C C . VAL A 1 182 ? -0.412 5.012 17.899 1.00 44.28 182 VAL A C 1
ATOM 1438 O O . VAL A 1 182 ? -1.398 5.286 18.582 1.00 44.28 182 VAL A O 1
ATOM 1441 N N . ILE A 1 183 ? 0.433 4.058 18.308 1.00 47.00 183 ILE A N 1
ATOM 1442 C CA . ILE A 1 183 ? 0.258 3.206 19.504 1.00 47.00 183 ILE A CA 1
ATOM 1443 C C . ILE A 1 183 ? 0.829 3.909 20.757 1.00 47.00 183 ILE A C 1
ATOM 1445 O O . ILE A 1 183 ? 1.638 3.380 21.514 1.00 47.00 183 ILE A O 1
ATOM 1449 N N . GLY A 1 184 ? 0.436 5.169 20.959 1.00 43.09 184 GLY A N 1
ATOM 1450 C CA . GLY A 1 184 ? 0.873 6.010 22.082 1.00 43.09 184 GLY A CA 1
ATOM 1451 C C . GLY A 1 184 ? -0.206 6.295 23.130 1.00 43.09 184 GLY A C 1
ATOM 1452 O O . GLY A 1 184 ? 0.069 7.004 24.090 1.00 43.09 184 GLY A O 1
ATOM 1453 N N . LYS A 1 185 ? -1.430 5.770 22.967 1.00 45.47 185 LYS A N 1
ATOM 1454 C CA . LYS A 1 185 ? -2.589 6.086 23.832 1.00 45.47 185 LYS A CA 1
ATOM 1455 C C . LYS A 1 185 ? -2.969 4.990 24.838 1.00 45.47 185 LYS A C 1
ATOM 1457 O O . LYS A 1 185 ? -3.928 5.156 25.583 1.00 45.47 185 LYS A O 1
ATOM 1462 N N . ASP A 1 186 ? -2.194 3.910 24.931 1.00 42.25 186 ASP A N 1
ATOM 1463 C CA . ASP A 1 186 ? -2.444 2.809 25.883 1.00 42.25 186 ASP A CA 1
ATOM 1464 C C . ASP A 1 186 ? -1.971 3.107 27.316 1.00 42.25 186 ASP A C 1
ATOM 1466 O O . ASP A 1 186 ? -2.280 2.361 28.246 1.00 42.25 186 ASP A O 1
ATOM 1470 N N . LYS A 1 187 ? -1.217 4.196 27.516 1.00 44.94 187 LYS A N 1
ATOM 1471 C CA . LYS A 1 187 ? -0.716 4.604 28.838 1.00 44.94 187 LYS A CA 1
ATOM 1472 C C . LYS A 1 187 ? -1.706 5.492 29.596 1.00 44.94 187 LYS A C 1
ATOM 1474 O O . LYS A 1 187 ? -1.826 5.347 30.803 1.00 44.94 187 LYS A O 1
ATOM 1479 N N . GLU A 1 188 ? -2.459 6.343 28.901 1.00 45.72 188 GLU A N 1
ATOM 1480 C CA . GLU A 1 188 ? -3.457 7.232 29.521 1.00 45.72 188 GLU A CA 1
ATOM 1481 C C . GLU A 1 188 ? -4.727 6.478 29.951 1.00 45.72 188 GLU A C 1
ATOM 1483 O O . GLU A 1 188 ? -5.298 6.784 30.995 1.00 45.72 188 GLU A O 1
ATOM 1488 N N . VAL A 1 189 ? -5.115 5.428 29.214 1.00 48.41 189 VAL A N 1
ATOM 1489 C CA . VAL A 1 189 ? -6.264 4.563 29.555 1.00 48.41 189 VAL A CA 1
ATOM 1490 C C . VAL A 1 189 ? -6.001 3.757 30.833 1.00 48.41 189 VAL A C 1
ATOM 1492 O O . VAL A 1 189 ? -6.843 3.723 31.724 1.00 48.41 189 VAL A O 1
ATOM 1495 N N . LYS A 1 190 ? -4.792 3.199 30.993 1.00 48.97 190 LYS A N 1
ATOM 1496 C CA . LYS A 1 190 ? -4.413 2.446 32.203 1.00 48.97 190 LYS A CA 1
ATOM 1497 C C . LYS A 1 190 ? -4.398 3.315 33.465 1.00 48.97 190 LYS A C 1
ATOM 1499 O O . LYS A 1 190 ? -4.763 2.836 34.532 1.00 48.97 190 LYS A O 1
ATOM 1504 N N . THR A 1 191 ? -4.015 4.586 33.348 1.00 48.78 191 THR A N 1
ATOM 1505 C CA . THR A 1 191 ? -4.019 5.539 34.471 1.00 48.78 191 THR A CA 1
ATOM 1506 C C . THR A 1 191 ? -5.443 5.909 34.901 1.00 48.78 191 THR A C 1
ATOM 1508 O O . THR A 1 191 ? -5.707 6.029 36.096 1.00 48.78 191 THR A O 1
ATOM 1511 N N . ALA A 1 192 ? -6.381 6.027 33.953 1.00 48.00 192 ALA A N 1
ATOM 1512 C CA . ALA A 1 192 ? -7.791 6.286 34.250 1.00 48.00 192 ALA A CA 1
ATOM 1513 C C . ALA A 1 192 ? -8.489 5.078 34.911 1.00 48.00 192 ALA A C 1
ATOM 1515 O O . ALA A 1 192 ? -9.251 5.254 35.862 1.00 48.00 192 ALA A O 1
ATOM 1516 N N . ASP A 1 193 ? -8.176 3.853 34.475 1.00 47.31 193 ASP A N 1
ATOM 1517 C CA . ASP A 1 193 ? -8.750 2.623 35.040 1.00 47.31 193 ASP A CA 1
ATOM 1518 C C . ASP A 1 193 ? -8.267 2.339 36.477 1.00 47.31 193 ASP A C 1
ATOM 1520 O O . ASP A 1 193 ? -9.025 1.824 37.302 1.00 47.31 193 ASP A O 1
ATOM 1524 N N . ILE A 1 194 ? -7.027 2.708 36.821 1.00 53.62 194 ILE A N 1
ATOM 1525 C CA . ILE A 1 194 ? -6.508 2.601 38.198 1.00 53.62 194 ILE A CA 1
ATOM 1526 C C . ILE A 1 194 ? -7.252 3.572 39.131 1.00 53.62 194 ILE A C 1
ATOM 1528 O O . ILE A 1 194 ? -7.727 3.157 40.189 1.00 53.62 194 ILE A O 1
ATOM 1532 N N . ALA A 1 195 ? -7.456 4.823 38.704 1.00 50.16 195 ALA A N 1
ATOM 1533 C CA . ALA A 1 195 ? -8.155 5.838 39.496 1.00 50.16 195 ALA A CA 1
ATOM 1534 C C . ALA A 1 195 ? -9.626 5.472 39.788 1.00 50.16 195 ALA A C 1
ATOM 1536 O O . ALA A 1 195 ? -10.129 5.712 40.887 1.00 50.16 195 ALA A O 1
ATOM 1537 N N . ILE A 1 196 ? -10.325 4.842 38.836 1.00 53.38 196 ILE A N 1
ATOM 1538 C CA . ILE A 1 196 ? -11.720 4.399 39.018 1.00 53.38 196 ILE A CA 1
ATOM 1539 C C . ILE A 1 196 ? -11.817 3.272 40.058 1.00 53.38 196 ILE A C 1
ATOM 1541 O O . ILE A 1 196 ? -12.720 3.279 40.900 1.00 53.38 196 ILE A O 1
ATOM 1545 N N . ASN A 1 197 ? -10.874 2.328 40.043 1.00 52.25 197 ASN A N 1
ATOM 1546 C CA . ASN A 1 197 ? -10.851 1.213 40.991 1.00 52.25 197 ASN A CA 1
ATOM 1547 C C . ASN A 1 197 ? -10.530 1.669 42.428 1.00 52.25 197 ASN A C 1
ATOM 1549 O O . ASN A 1 197 ? -11.129 1.166 43.382 1.00 52.25 197 ASN A O 1
ATOM 1553 N N . GLU A 1 198 ? -9.655 2.663 42.598 1.00 52.97 198 GLU A N 1
ATOM 1554 C CA . GLU A 1 198 ? -9.347 3.257 43.909 1.00 52.97 198 GLU A CA 1
ATOM 1555 C C . GLU A 1 198 ? -10.564 3.967 44.529 1.00 52.97 198 GLU A C 1
ATOM 1557 O O . GLU A 1 198 ? -10.843 3.812 45.723 1.00 52.97 198 GLU A O 1
ATOM 1562 N N . ILE A 1 199 ? -11.355 4.672 43.712 1.00 50.00 199 ILE A N 1
ATOM 1563 C CA . ILE A 1 199 ? -12.583 5.356 44.156 1.00 50.00 199 ILE A CA 1
ATOM 1564 C C . ILE A 1 199 ? -13.664 4.347 44.579 1.00 50.00 199 ILE A C 1
ATOM 1566 O O . ILE A 1 199 ? -14.328 4.531 45.605 1.00 50.00 199 ILE A O 1
ATOM 1570 N N . GLN A 1 200 ? -13.827 3.250 43.835 1.00 49.31 200 GLN A N 1
ATOM 1571 C CA . GLN A 1 200 ? -14.788 2.192 44.177 1.00 49.31 200 GLN A CA 1
ATOM 1572 C C . GLN A 1 200 ? -14.411 1.456 45.472 1.00 49.31 200 GLN A C 1
ATOM 1574 O O . GLN A 1 200 ? -15.284 1.123 46.283 1.00 49.31 200 GLN A O 1
ATOM 1579 N N . LEU A 1 201 ? -13.114 1.245 45.710 1.00 53.81 201 LEU A N 1
ATOM 1580 C CA . LEU A 1 201 ? -12.613 0.638 46.940 1.00 53.81 201 LEU A CA 1
ATOM 1581 C C . LEU A 1 201 ? -12.843 1.546 48.163 1.00 53.81 201 LEU A C 1
ATOM 1583 O O . LEU A 1 201 ? -13.298 1.064 49.205 1.00 53.81 201 LEU A O 1
ATOM 1587 N N . ALA A 1 202 ? -12.613 2.855 48.024 1.00 51.78 202 ALA A N 1
ATOM 1588 C CA . ALA A 1 202 ? -12.830 3.837 49.090 1.00 51.78 202 ALA A CA 1
ATOM 1589 C C . ALA A 1 202 ? -14.306 3.926 49.533 1.00 51.78 202 ALA A C 1
ATOM 1591 O O . ALA A 1 202 ? -14.595 4.036 50.729 1.00 51.78 202 ALA A O 1
ATOM 1592 N N . LEU A 1 203 ? -15.247 3.816 48.588 1.00 51.59 203 LEU A N 1
ATOM 1593 C CA . LEU A 1 203 ? -16.690 3.757 48.861 1.00 51.59 203 LEU A CA 1
ATOM 1594 C C . LEU A 1 203 ? -17.071 2.524 49.693 1.00 51.59 203 LEU A C 1
ATOM 1596 O O . LEU A 1 203 ? -17.807 2.631 50.677 1.00 51.59 203 LEU A O 1
ATOM 1600 N N . LYS A 1 204 ? -16.519 1.357 49.348 1.00 60.84 204 LYS A N 1
ATOM 1601 C CA . LYS A 1 204 ? -16.778 0.100 50.066 1.00 60.84 204 LYS A CA 1
ATOM 1602 C C . LYS A 1 204 ? -16.205 0.112 51.488 1.00 60.84 204 LYS A C 1
ATOM 1604 O O . LYS A 1 204 ? -16.838 -0.396 52.411 1.00 60.84 204 LYS A O 1
ATOM 1609 N N . GLN A 1 205 ? -15.036 0.722 51.680 1.00 65.12 205 GLN A N 1
ATOM 1610 C CA . GLN A 1 205 ? -14.364 0.803 52.981 1.00 65.12 205 GLN A CA 1
ATOM 1611 C C . GLN A 1 205 ? -15.067 1.742 53.977 1.00 65.12 205 GLN A C 1
ATOM 1613 O O . GLN A 1 205 ? -14.996 1.500 55.180 1.00 65.12 205 GLN A O 1
ATOM 1618 N N . LYS A 1 206 ? -15.779 2.779 53.507 1.00 58.09 206 LYS A N 1
ATOM 1619 C CA . LYS A 1 206 ? -16.485 3.746 54.374 1.00 58.09 206 LYS A CA 1
ATOM 1620 C C . LYS A 1 206 ? -17.904 3.322 54.783 1.00 58.09 206 LYS A C 1
ATOM 1622 O O . LYS A 1 206 ? -18.420 3.841 55.770 1.00 58.09 206 LYS A O 1
ATOM 1627 N N . GLY A 1 207 ? -18.516 2.360 54.089 1.00 61.78 207 GLY A N 1
ATOM 1628 C CA . GLY A 1 207 ? -19.881 1.896 54.389 1.00 61.78 207 GLY A CA 1
ATOM 1629 C C . GLY A 1 207 ? -20.013 1.080 55.684 1.00 61.78 207 GLY A C 1
ATOM 1630 O O . GLY A 1 207 ? -20.957 1.268 56.447 1.00 61.78 207 GLY A O 1
ATOM 1631 N N . SER A 1 208 ? -19.048 0.205 55.973 1.00 63.00 208 SER A N 1
ATOM 1632 C CA . SER A 1 208 ? -19.069 -0.651 57.173 1.00 63.00 208 SER A CA 1
ATOM 1633 C C . SER A 1 208 ? -18.856 0.124 58.495 1.00 63.00 208 SER A C 1
ATOM 1635 O O . SER A 1 208 ? -19.641 -0.067 59.429 1.00 63.00 208 SER A O 1
ATOM 1637 N N . PRO A 1 209 ? -17.897 1.073 58.594 1.00 62.06 209 PRO A N 1
ATOM 1638 C CA . PRO A 1 209 ? -17.729 1.916 59.782 1.00 62.06 209 PRO A CA 1
ATOM 1639 C C . PRO A 1 209 ? -18.981 2.721 60.153 1.00 62.06 209 PRO A C 1
ATOM 1641 O O . PRO A 1 209 ? -19.302 2.833 61.335 1.00 62.06 209 PRO A O 1
ATOM 1644 N N . LEU A 1 210 ? -19.723 3.218 59.155 1.00 65.12 210 LEU A N 1
ATOM 1645 C CA . LEU A 1 210 ? -20.986 3.932 59.355 1.00 65.12 210 LEU A CA 1
ATOM 1646 C C . LEU A 1 210 ? -22.043 3.041 60.029 1.00 65.12 210 LEU A C 1
ATOM 1648 O O . LEU A 1 210 ? -22.664 3.453 61.007 1.00 65.12 210 LEU A O 1
ATOM 1652 N N . GLN A 1 211 ? -22.206 1.799 59.566 1.00 64.06 211 GLN A N 1
ATOM 1653 C CA . GLN A 1 211 ? -23.139 0.831 60.159 1.00 64.06 211 GLN A CA 1
ATOM 1654 C C . GLN A 1 211 ? -22.789 0.481 61.614 1.00 64.06 211 GLN A C 1
ATOM 1656 O O . GLN A 1 211 ? -23.673 0.368 62.472 1.00 64.06 211 GLN A O 1
ATOM 1661 N N . VAL A 1 212 ? -21.496 0.334 61.911 1.00 69.44 212 VAL A N 1
ATOM 1662 C CA . VAL A 1 212 ? -21.010 0.033 63.264 1.00 69.44 212 VAL A CA 1
ATOM 1663 C C . VAL A 1 212 ? -21.188 1.233 64.199 1.00 69.44 212 VAL A C 1
ATOM 1665 O O . VAL A 1 212 ? -21.622 1.053 65.338 1.00 69.44 212 VAL A O 1
ATOM 1668 N N . ALA A 1 213 ? -20.904 2.455 63.738 1.00 60.38 213 ALA A N 1
ATOM 1669 C CA . ALA A 1 213 ? -21.123 3.682 64.508 1.00 60.38 213 ALA A CA 1
ATOM 1670 C C . ALA A 1 213 ? -22.610 3.889 64.843 1.00 60.38 213 ALA A C 1
ATOM 1672 O O . ALA A 1 213 ? -22.942 4.201 65.989 1.00 60.38 213 ALA A O 1
ATOM 1673 N N . LEU A 1 214 ? -23.500 3.615 63.881 1.00 57.38 214 LEU A N 1
ATOM 1674 C CA . LEU A 1 214 ? -24.952 3.658 64.074 1.00 57.38 214 LEU A CA 1
ATOM 1675 C C . LEU A 1 214 ? -25.399 2.672 65.163 1.00 57.38 214 LEU A C 1
ATOM 1677 O O . LEU A 1 214 ? -26.063 3.054 66.124 1.00 57.38 214 LEU A O 1
ATOM 1681 N N . SER A 1 215 ? -24.939 1.423 65.067 1.00 68.06 215 SER A N 1
ATOM 1682 C CA . SER A 1 215 ? -25.263 0.363 66.031 1.00 68.06 215 SER A CA 1
ATOM 1683 C C . SER A 1 215 ? -24.751 0.682 67.444 1.00 68.06 215 SER A C 1
ATOM 1685 O O . SER A 1 215 ? -25.436 0.433 68.438 1.00 68.06 215 SER A O 1
ATOM 1687 N N . ARG A 1 216 ? -23.557 1.284 67.551 1.00 65.88 216 ARG A N 1
ATOM 1688 C CA . ARG A 1 216 ? -22.967 1.729 68.826 1.00 65.88 216 ARG A CA 1
ATOM 1689 C C . ARG A 1 216 ? -23.737 2.889 69.454 1.00 65.88 216 ARG A C 1
ATOM 1691 O O . ARG A 1 216 ? -23.884 2.907 70.675 1.00 65.88 216 ARG A O 1
ATOM 1698 N N . GLN A 1 217 ? -24.240 3.832 68.654 1.00 62.66 217 GLN A N 1
ATOM 1699 C CA . GLN A 1 217 ? -25.055 4.935 69.167 1.00 62.66 217 GLN A CA 1
ATOM 1700 C C . GLN A 1 217 ? -26.373 4.418 69.741 1.00 62.66 217 GLN A C 1
ATOM 1702 O O . GLN A 1 217 ? -26.752 4.819 70.843 1.00 62.66 217 GLN A O 1
ATOM 1707 N N . THR A 1 218 ? -27.033 3.497 69.035 1.00 64.69 218 THR A N 1
ATOM 1708 C CA . THR A 1 218 ? -28.275 2.869 69.496 1.00 64.69 218 THR A CA 1
ATOM 1709 C C . THR A 1 218 ? -28.081 2.158 70.833 1.00 64.69 218 THR A C 1
ATOM 1711 O O . THR A 1 218 ? -28.878 2.357 71.743 1.00 64.69 218 THR A O 1
ATOM 1714 N N . GLN A 1 219 ? -26.997 1.394 71.004 1.00 63.69 219 GLN A N 1
ATOM 1715 C CA . GLN A 1 219 ? -26.724 0.719 72.278 1.00 63.69 219 GLN A CA 1
ATOM 1716 C C . GLN A 1 219 ? -26.377 1.683 73.416 1.00 63.69 219 GLN A C 1
ATOM 1718 O O . GLN A 1 219 ? -26.831 1.491 74.543 1.00 63.69 219 GLN A O 1
ATOM 1723 N N . ARG A 1 220 ? -25.594 2.734 73.148 1.00 60.31 220 ARG A N 1
ATOM 1724 C CA . ARG A 1 220 ? -25.232 3.718 74.181 1.00 60.31 220 ARG A CA 1
ATOM 1725 C C . ARG A 1 220 ? -26.412 4.586 74.633 1.00 60.31 220 ARG A C 1
ATOM 1727 O O . ARG A 1 220 ? -26.385 5.077 75.756 1.00 60.31 220 ARG A O 1
ATOM 1734 N N . GLY A 1 221 ? -27.447 4.734 73.804 1.00 57.75 221 GLY A N 1
ATOM 1735 C CA . GLY A 1 221 ? -28.699 5.414 74.156 1.00 57.75 221 GLY A CA 1
ATOM 1736 C C . GLY A 1 221 ? -29.622 4.631 75.100 1.00 57.75 221 GLY A C 1
ATOM 1737 O O . GLY A 1 221 ? -30.584 5.202 75.596 1.00 57.75 221 GLY A O 1
ATOM 1738 N N . LEU A 1 222 ? -29.335 3.353 75.379 1.00 62.44 222 LEU A N 1
ATOM 1739 C CA . LEU A 1 222 ? -30.127 2.500 76.282 1.00 62.44 222 LEU A CA 1
ATOM 1740 C C . LEU A 1 222 ? -29.633 2.531 77.738 1.00 62.44 222 LEU A C 1
ATOM 1742 O O . LEU A 1 222 ? -30.054 1.714 78.556 1.00 62.44 222 LEU A O 1
ATOM 1746 N N . ARG A 1 223 ? -28.694 3.422 78.073 1.00 59.41 223 ARG A N 1
ATOM 1747 C CA . ARG A 1 223 ? -28.087 3.460 79.404 1.00 59.41 223 ARG A CA 1
ATOM 1748 C C . ARG A 1 223 ? -29.065 4.086 80.420 1.00 59.41 223 ARG A C 1
ATOM 1750 O O . ARG A 1 223 ? -29.508 5.209 80.197 1.00 59.41 223 ARG A O 1
ATOM 1757 N N . PRO A 1 224 ? -29.376 3.413 81.542 1.00 54.31 224 PRO A N 1
ATOM 1758 C CA . PRO A 1 224 ? -30.214 3.991 82.593 1.00 54.31 224 PRO A CA 1
ATOM 1759 C C . PRO A 1 224 ? -29.516 5.178 83.276 1.00 54.31 224 PRO A C 1
ATOM 1761 O O . PRO A 1 224 ? -28.330 5.080 83.593 1.00 54.31 224 PRO A O 1
ATOM 1764 N N . GLY A 1 225 ? -30.235 6.280 83.521 1.00 58.47 225 GLY A N 1
ATOM 1765 C CA . GLY A 1 225 ? -29.710 7.464 84.223 1.00 58.47 225 GLY A CA 1
ATOM 1766 C C . GLY A 1 225 ? -28.740 8.325 83.401 1.00 58.47 225 GLY A C 1
ATOM 1767 O O . GLY A 1 225 ? -27.819 8.927 83.958 1.00 58.47 225 GLY A O 1
ATOM 1768 N N . ILE A 1 226 ? -28.890 8.342 82.072 1.00 57.09 226 ILE A N 1
ATOM 1769 C CA . ILE A 1 226 ? -27.947 8.963 81.126 1.00 57.09 226 ILE A CA 1
ATOM 1770 C C . ILE A 1 226 ? -27.801 10.481 81.325 1.00 57.09 226 ILE A C 1
ATOM 1772 O O . ILE A 1 226 ? -26.707 11.018 81.167 1.00 57.09 226 ILE A O 1
ATOM 1776 N N . GLU A 1 227 ? -28.866 11.145 81.771 1.00 56.50 227 GLU A N 1
ATOM 1777 C CA . GLU A 1 227 ? -28.927 12.558 82.174 1.00 56.50 227 GLU A CA 1
ATOM 1778 C C . GLU A 1 227 ? -27.988 12.952 83.333 1.00 56.50 227 GLU A C 1
ATOM 1780 O O . GLU A 1 227 ? -27.728 14.140 83.523 1.00 56.50 227 GLU A O 1
ATOM 1785 N N . LEU A 1 228 ? -27.440 11.987 84.082 1.00 53.62 228 LEU A N 1
ATOM 1786 C CA . LEU A 1 228 ? -26.525 12.230 85.208 1.00 53.62 228 LEU A CA 1
ATOM 1787 C C . LEU A 1 228 ? -25.049 11.924 84.876 1.00 53.62 228 LEU A C 1
ATOM 1789 O O . LEU A 1 228 ? -24.181 12.068 85.737 1.00 53.62 228 LEU A O 1
ATOM 1793 N N . CYS A 1 229 ? -24.739 11.510 83.641 1.00 55.56 229 CYS A N 1
ATOM 1794 C CA . CYS A 1 229 ? -23.397 11.092 83.220 1.00 55.56 229 CYS A CA 1
ATOM 1795 C C . CYS A 1 229 ? -22.822 12.008 82.120 1.00 55.56 229 CYS A C 1
ATOM 1797 O O . CYS A 1 229 ? -23.345 12.056 81.011 1.00 55.56 229 CYS A O 1
ATOM 1799 N N . ASN A 1 230 ? -21.679 12.663 82.371 1.00 55.78 230 ASN A N 1
ATOM 1800 C CA . ASN A 1 230 ? -20.944 13.437 81.354 1.00 55.78 230 ASN A CA 1
ATOM 1801 C C . ASN A 1 230 ? -20.119 12.516 80.427 1.00 55.78 230 ASN A C 1
ATOM 1803 O O . ASN A 1 230 ? -18.889 12.428 80.520 1.00 55.78 230 ASN A O 1
ATOM 1807 N N . ASP A 1 231 ? -20.812 11.779 79.556 1.00 60.03 231 ASP A N 1
ATOM 1808 C CA . ASP A 1 231 ? -20.221 10.803 78.633 1.00 60.03 231 ASP A CA 1
ATOM 1809 C C . ASP A 1 231 ? -19.695 11.492 77.361 1.00 60.03 231 ASP A C 1
ATOM 1811 O O . ASP A 1 231 ? -20.341 11.550 76.311 1.00 60.03 231 ASP A O 1
ATOM 1815 N N . LYS A 1 232 ? -18.463 12.003 77.450 1.00 62.19 232 LYS A N 1
ATOM 1816 C CA . LYS A 1 232 ? -17.746 12.640 76.330 1.00 62.19 232 LYS A CA 1
ATOM 1817 C C . LYS A 1 232 ? -17.664 11.753 75.078 1.00 62.19 232 LYS A C 1
ATOM 1819 O O . LYS A 1 232 ? -17.645 12.272 73.964 1.00 62.19 232 LYS A O 1
ATOM 1824 N N . ALA A 1 233 ? -17.650 10.429 75.241 1.00 60.69 233 ALA A N 1
ATOM 1825 C CA . ALA A 1 233 ? -17.610 9.491 74.122 1.00 60.69 233 ALA A CA 1
ATOM 1826 C C . ALA A 1 233 ? -18.972 9.365 73.413 1.00 60.69 233 ALA A C 1
ATOM 1828 O O . ALA A 1 233 ? -19.004 9.159 72.201 1.00 60.69 233 ALA A O 1
ATOM 1829 N N . GLN A 1 234 ? -20.088 9.556 74.123 1.00 62.84 234 GLN A N 1
ATOM 1830 C CA . GLN A 1 234 ? -21.418 9.659 73.514 1.00 62.84 234 GLN A CA 1
ATOM 1831 C C . GLN A 1 234 ? -21.581 10.959 72.712 1.00 62.84 234 GLN A C 1
ATOM 1833 O O . GLN A 1 234 ? -22.150 10.935 71.622 1.00 62.84 234 GLN A O 1
ATOM 1838 N N . HIS A 1 235 ? -21.031 12.076 73.196 1.00 67.50 235 HIS A N 1
ATOM 1839 C CA . HIS A 1 235 ? -21.058 13.352 72.472 1.00 67.50 235 HIS A CA 1
ATOM 1840 C C . HIS A 1 235 ? -20.225 13.328 71.181 1.00 67.50 235 HIS A C 1
ATOM 1842 O O . HIS A 1 235 ? -20.694 13.799 70.145 1.00 67.50 235 HIS A O 1
ATOM 1848 N N . ALA A 1 236 ? -19.030 12.729 71.212 1.00 69.25 236 ALA A N 1
ATOM 1849 C CA . ALA A 1 236 ? -18.195 12.567 70.018 1.00 69.25 236 ALA A CA 1
ATOM 1850 C C . ALA A 1 236 ? -18.862 11.662 68.965 1.00 69.25 236 ALA A C 1
ATOM 1852 O O . ALA A 1 236 ? -18.939 12.027 67.792 1.00 69.25 236 ALA A O 1
ATOM 1853 N N . LEU A 1 237 ? -19.432 10.531 69.398 1.00 64.31 237 LEU A N 1
ATOM 1854 C CA . LEU A 1 237 ? -20.185 9.626 68.528 1.00 64.31 237 LEU A CA 1
ATOM 1855 C C . LEU A 1 237 ? -21.435 10.301 67.944 1.00 64.31 237 LEU A C 1
ATOM 1857 O O . LEU A 1 237 ? -21.800 10.054 66.801 1.00 64.31 237 LEU A O 1
ATOM 1861 N N . HIS A 1 238 ? -22.090 11.177 68.706 1.00 66.19 238 HIS A N 1
ATOM 1862 C CA . HIS A 1 238 ? -23.244 11.938 68.240 1.00 66.19 238 HIS A CA 1
ATOM 1863 C C . HIS A 1 238 ? -22.878 12.964 67.158 1.00 66.19 238 HIS A C 1
ATOM 1865 O O . HIS A 1 238 ? -23.581 13.037 66.154 1.00 66.19 238 HIS A O 1
ATOM 1871 N N . ALA A 1 239 ? -21.774 13.703 67.307 1.00 73.31 239 ALA A N 1
ATOM 1872 C CA . ALA A 1 239 ? -21.310 14.657 66.294 1.00 73.31 239 ALA A CA 1
ATOM 1873 C C . ALA A 1 239 ? -20.945 13.968 64.964 1.00 73.31 239 ALA A C 1
ATOM 1875 O O . ALA A 1 239 ? -21.334 14.425 63.888 1.00 73.31 239 ALA A O 1
ATOM 1876 N N . GLU A 1 240 ? -20.259 12.826 65.038 1.00 67.50 240 GLU A N 1
ATOM 1877 C CA . GLU A 1 240 ? -19.902 12.020 63.865 1.00 67.50 240 GLU A CA 1
ATOM 1878 C C . GLU A 1 240 ? -21.154 11.473 63.154 1.00 67.50 240 GLU A C 1
ATOM 1880 O O . GLU A 1 240 ? -21.266 11.503 61.927 1.00 67.50 240 GLU A O 1
ATOM 1885 N N . LEU A 1 241 ? -22.159 11.072 63.932 1.00 61.31 241 LEU A N 1
ATOM 1886 C CA . LEU A 1 241 ? -23.419 10.554 63.416 1.00 61.31 241 LEU A CA 1
ATOM 1887 C C . LEU A 1 241 ? -24.329 11.655 62.860 1.00 61.31 241 LEU A C 1
ATOM 1889 O O . LEU A 1 241 ? -25.032 11.404 61.890 1.00 61.31 241 LEU A O 1
ATOM 1893 N N . MET A 1 242 ? -24.278 12.883 63.384 1.00 65.69 242 MET A N 1
ATOM 1894 C CA . MET A 1 242 ? -24.988 14.035 62.808 1.00 65.69 242 MET A CA 1
ATOM 1895 C C . MET A 1 242 ? -24.436 14.435 61.432 1.00 65.69 242 MET A C 1
ATOM 1897 O O . MET A 1 242 ? -25.224 14.720 60.531 1.00 65.69 242 MET A O 1
ATOM 1901 N N . ASN A 1 243 ? -23.116 14.374 61.225 1.00 67.06 243 ASN A N 1
ATOM 1902 C CA . ASN A 1 243 ? -22.508 14.621 59.910 1.00 67.06 243 ASN A CA 1
ATOM 1903 C C . ASN A 1 243 ? -22.882 13.542 58.878 1.00 67.06 243 ASN A C 1
ATOM 1905 O O . ASN A 1 243 ? -23.161 13.848 57.716 1.00 67.06 243 ASN A O 1
ATOM 1909 N N . LEU A 1 244 ? -22.942 12.278 59.304 1.00 55.94 244 LEU A N 1
ATOM 1910 C CA . LEU A 1 244 ? -23.380 11.169 58.451 1.00 55.94 244 LEU A CA 1
ATOM 1911 C C . LEU A 1 244 ? -24.895 11.216 58.185 1.00 55.94 244 LEU A C 1
ATOM 1913 O O . LEU A 1 244 ? -25.335 10.935 57.072 1.00 55.94 244 LEU A O 1
ATOM 1917 N N . LYS A 1 245 ? -25.692 11.639 59.172 1.00 56.59 245 LYS A N 1
ATOM 1918 C CA . LYS A 1 245 ? -27.153 11.757 59.087 1.00 56.59 245 LYS A CA 1
ATOM 1919 C C . LYS A 1 245 ? -27.609 12.959 58.256 1.00 56.59 245 LYS A C 1
ATOM 1921 O O . LYS A 1 245 ? -28.612 12.831 57.570 1.00 56.59 245 LYS A O 1
ATOM 1926 N N . SER A 1 246 ? -26.888 14.086 58.244 1.00 63.47 246 SER A N 1
ATOM 1927 C CA . SER A 1 246 ? -27.218 15.219 57.357 1.00 63.47 246 SER A CA 1
ATOM 1928 C C . SER A 1 246 ? -26.926 14.901 55.886 1.00 63.47 246 SER A C 1
ATOM 1930 O O . SER A 1 246 ? -27.733 15.226 55.015 1.00 63.47 246 SER A O 1
ATOM 1932 N N . SER A 1 247 ? -25.838 14.170 55.612 1.00 58.44 247 SER A N 1
ATOM 1933 C CA . SER A 1 247 ? -25.543 13.645 54.270 1.00 58.44 247 SER A CA 1
ATOM 1934 C C . SER A 1 247 ? -26.598 12.635 53.806 1.00 58.44 247 SER A C 1
ATOM 1936 O O . SER A 1 247 ? -26.944 12.605 52.630 1.00 58.44 247 SER A O 1
ATOM 1938 N N . LEU A 1 248 ? -27.146 11.840 54.728 1.00 49.22 248 LEU A N 1
ATOM 1939 C CA . LEU A 1 248 ? -28.155 10.819 54.444 1.00 49.22 248 LEU A CA 1
ATOM 1940 C C . LEU A 1 248 ? -29.574 11.412 54.315 1.00 49.22 248 LEU A C 1
ATOM 1942 O O . LEU A 1 248 ? -30.284 11.060 53.384 1.00 49.22 248 LEU A O 1
ATOM 1946 N N . LEU A 1 249 ? -29.948 12.397 55.138 1.00 53.00 249 LEU A N 1
ATOM 1947 C CA . LEU A 1 249 ? -31.211 13.145 55.029 1.00 53.00 249 LEU A CA 1
ATOM 1948 C C . LEU A 1 249 ? -31.288 14.008 53.759 1.00 53.00 249 LEU A C 1
ATOM 1950 O O . LEU A 1 249 ? -32.366 14.151 53.188 1.00 53.00 249 LEU A O 1
ATOM 1954 N N . SER A 1 250 ? -30.157 14.540 53.280 1.00 56.50 250 SER A N 1
ATOM 1955 C CA . SER A 1 250 ? -30.068 15.202 51.965 1.00 56.50 250 SER A CA 1
ATOM 1956 C C . SER A 1 250 ? -30.405 14.239 50.813 1.00 56.50 250 SER A C 1
ATOM 1958 O O . SER A 1 250 ? -31.032 14.629 49.828 1.00 56.50 250 SER A O 1
ATOM 1960 N N . LEU A 1 251 ? -30.055 12.957 50.968 1.00 47.41 251 LEU A N 1
ATOM 1961 C CA . LEU A 1 251 ? -30.371 11.885 50.020 1.00 47.41 251 LEU A CA 1
ATOM 1962 C C . LEU A 1 251 ? -31.796 11.320 50.215 1.00 47.41 251 LEU A C 1
ATOM 1964 O O . LEU A 1 251 ? -32.427 10.915 49.243 1.00 47.41 251 LEU A O 1
ATOM 1968 N N . GLU A 1 252 ? -32.332 11.317 51.440 1.00 44.03 252 GLU A N 1
ATOM 1969 C CA . GLU A 1 252 ? -33.672 10.794 51.771 1.00 44.03 252 GLU A CA 1
ATOM 1970 C C . GLU A 1 252 ? -34.817 11.788 51.527 1.00 44.03 252 GLU A C 1
ATOM 1972 O O . GLU A 1 252 ? -35.910 11.367 51.148 1.00 44.03 252 GLU A O 1
ATOM 1977 N N . HIS A 1 253 ? -34.598 13.102 51.674 1.00 48.78 253 HIS A N 1
ATOM 1978 C CA . HIS A 1 253 ? -35.615 14.127 51.379 1.00 48.78 253 HIS A CA 1
ATOM 1979 C C . HIS A 1 253 ? -36.070 14.096 49.908 1.00 48.78 253 HIS A C 1
ATOM 1981 O O . HIS A 1 253 ? -37.141 14.586 49.561 1.00 48.78 253 HIS A O 1
ATOM 1987 N N . GLN A 1 254 ? -35.299 13.434 49.044 1.00 52.06 254 GLN A N 1
ATOM 1988 C CA . GLN A 1 254 ? -35.682 13.141 47.669 1.00 52.06 254 GLN A CA 1
ATOM 1989 C C . GLN A 1 254 ? -36.756 12.024 47.535 1.00 52.06 254 GLN A C 1
ATOM 1991 O O . GLN A 1 254 ? -37.123 11.711 46.402 1.00 52.06 254 GLN A O 1
ATOM 1996 N N . LEU A 1 255 ? -37.281 11.416 48.624 1.00 50.59 255 LEU A N 1
ATOM 1997 C CA . LEU A 1 255 ? -38.046 10.145 48.560 1.00 50.59 255 LEU A CA 1
ATOM 1998 C C . LEU A 1 255 ? -39.339 9.949 49.433 1.00 50.59 255 LEU A C 1
ATOM 2000 O O . LEU A 1 255 ? -39.902 8.852 49.393 1.00 50.59 255 LEU A O 1
ATOM 2004 N N . GLU A 1 256 ? -39.903 10.924 50.165 1.00 49.12 256 GLU A N 1
ATOM 2005 C CA . GLU A 1 256 ? -41.010 10.697 51.162 1.00 49.12 256 GLU A CA 1
ATOM 2006 C C . GLU A 1 256 ? -42.492 10.656 50.594 1.00 49.12 256 GLU A C 1
ATOM 2008 O O . GLU A 1 256 ? -42.683 10.741 49.375 1.00 49.12 256 GLU A O 1
ATOM 2013 N N . PRO A 1 257 ? -43.579 10.327 51.362 1.00 59.94 257 PRO A N 1
ATOM 2014 C CA . PRO A 1 257 ? -44.425 9.173 51.061 1.00 59.94 257 PRO A CA 1
ATOM 2015 C C . PRO A 1 257 ? -45.955 9.231 51.325 1.00 59.94 257 PRO A C 1
ATOM 2017 O O . PRO A 1 257 ? -46.417 9.162 52.454 1.00 59.94 257 PRO A O 1
ATOM 2020 N N . MET A 1 258 ? -46.763 9.119 50.262 1.00 40.44 258 MET A N 1
ATOM 2021 C CA . MET A 1 258 ? -48.179 8.673 50.333 1.00 40.44 258 MET A CA 1
ATOM 2022 C C . MET A 1 258 ? -48.432 7.413 49.482 1.00 40.44 258 MET A C 1
ATOM 2024 O O . MET A 1 258 ? -49.539 7.086 49.081 1.00 40.44 258 MET A O 1
ATOM 2028 N N . SER A 1 259 ? -47.359 6.714 49.124 1.00 53.50 259 SER A N 1
ATOM 2029 C CA . SER A 1 259 ? -47.359 5.787 47.999 1.00 53.50 259 SER A CA 1
ATOM 2030 C C . SER A 1 259 ? -46.234 4.756 48.166 1.00 53.50 259 SER A C 1
ATOM 2032 O O . SER A 1 259 ? -45.634 4.342 47.199 1.00 53.50 259 SER A O 1
ATOM 2034 N N . ILE A 1 260 ? -45.811 4.372 49.381 1.00 50.03 260 ILE A N 1
ATOM 2035 C CA . ILE A 1 260 ? -44.614 3.507 49.548 1.00 50.03 260 ILE A CA 1
ATOM 2036 C C . ILE A 1 260 ? -44.850 2.097 49.018 1.00 50.03 260 ILE A C 1
ATOM 2038 O O . ILE A 1 260 ? -43.996 1.612 48.300 1.00 50.03 260 ILE A O 1
ATOM 2042 N N . ALA A 1 261 ? -45.973 1.443 49.318 1.00 41.88 261 ALA A N 1
ATOM 2043 C CA . ALA A 1 261 ? -46.227 0.083 48.833 1.00 41.88 261 ALA A CA 1
ATOM 2044 C C . ALA A 1 261 ? -46.554 0.051 47.328 1.00 41.88 261 ALA A C 1
ATOM 2046 O O . ALA A 1 261 ? -46.072 -0.831 46.620 1.00 41.88 261 ALA A O 1
ATOM 2047 N N . ASP A 1 262 ? -47.298 1.040 46.822 1.00 48.91 262 ASP A N 1
ATOM 2048 C CA . ASP A 1 262 ? -47.636 1.134 45.397 1.00 48.91 262 ASP A CA 1
ATOM 2049 C C . ASP A 1 262 ? -46.502 1.736 44.560 1.00 48.91 262 ASP A C 1
ATOM 2051 O O . ASP A 1 262 ? -46.186 1.162 43.524 1.00 48.91 262 ASP A O 1
ATOM 2055 N N . ARG A 1 263 ? -45.750 2.747 45.033 1.00 54.22 263 ARG A N 1
ATOM 2056 C CA . ARG A 1 263 ? -44.420 3.051 44.462 1.00 54.22 263 ARG A CA 1
ATOM 2057 C C . ARG A 1 263 ? -43.471 1.893 44.649 1.00 54.22 263 ARG A C 1
ATOM 2059 O O . ARG A 1 263 ? -42.649 1.744 43.778 1.00 54.22 263 ARG A O 1
ATOM 2066 N N . ALA A 1 264 ? -43.518 1.070 45.694 1.00 50.59 264 ALA A N 1
ATOM 2067 C CA . ALA A 1 264 ? -42.613 -0.080 45.798 1.00 50.59 264 ALA A CA 1
ATOM 2068 C C . ALA A 1 264 ? -42.982 -1.168 44.788 1.00 50.59 264 ALA A C 1
ATOM 2070 O O . ALA A 1 264 ? -42.078 -1.781 44.236 1.00 50.59 264 ALA A O 1
ATOM 2071 N N . ARG A 1 265 ? -44.269 -1.393 44.488 1.00 53.47 265 ARG A N 1
ATOM 2072 C CA . ARG A 1 265 ? -44.709 -2.312 43.423 1.00 53.47 265 ARG A CA 1
ATOM 2073 C C . ARG A 1 265 ? -44.448 -1.749 42.028 1.00 53.47 265 ARG A C 1
ATOM 2075 O O . ARG A 1 265 ? -43.898 -2.465 41.199 1.00 53.47 265 ARG A O 1
ATOM 2082 N N . GLU A 1 266 ? -44.774 -0.484 41.784 1.00 57.62 266 GLU A N 1
ATOM 2083 C CA . GLU A 1 266 ? -44.484 0.227 40.532 1.00 57.62 266 GLU A CA 1
ATOM 2084 C C . GLU A 1 266 ? -42.965 0.351 40.320 1.00 57.62 266 GLU A C 1
ATOM 2086 O O . GLU A 1 266 ? -42.461 0.051 39.244 1.00 57.62 266 GLU A O 1
ATOM 2091 N N . SER A 1 267 ? -42.205 0.679 41.370 1.00 60.53 267 SER A N 1
ATOM 2092 C CA . SER A 1 267 ? -40.734 0.714 41.383 1.00 60.53 267 SER A CA 1
ATOM 2093 C C . SER A 1 267 ? -40.158 -0.674 41.195 1.00 60.53 267 SER A C 1
ATOM 2095 O O . SER A 1 267 ? -39.271 -0.834 40.376 1.00 60.53 267 SER A O 1
ATOM 2097 N N . ARG A 1 268 ? -40.683 -1.717 41.845 1.00 57.03 268 ARG A N 1
ATOM 2098 C CA . ARG A 1 268 ? -40.225 -3.092 41.614 1.00 57.03 268 ARG A CA 1
ATOM 2099 C C . ARG A 1 268 ? -40.511 -3.545 40.183 1.00 57.03 268 ARG A C 1
ATOM 2101 O O . ARG A 1 268 ? -39.634 -4.143 39.577 1.00 57.03 268 ARG A O 1
ATOM 2108 N N . LYS A 1 269 ? -41.676 -3.227 39.615 1.00 66.75 269 LYS A N 1
ATOM 2109 C CA . LYS A 1 269 ? -42.012 -3.516 38.210 1.00 66.75 269 LYS A CA 1
ATOM 2110 C C . LYS A 1 269 ? -41.109 -2.737 37.248 1.00 66.75 269 LYS A C 1
ATOM 2112 O O . LYS A 1 269 ? -40.618 -3.298 36.269 1.00 66.75 269 LYS A O 1
ATOM 2117 N N . LYS A 1 270 ? -40.823 -1.469 37.556 1.00 70.00 270 LYS A N 1
ATOM 2118 C CA . LYS A 1 270 ? -39.860 -0.632 36.830 1.00 70.00 270 LYS A CA 1
ATOM 2119 C C . LYS A 1 270 ? -38.443 -1.201 36.926 1.00 70.00 270 LYS A C 1
ATOM 2121 O O . LYS A 1 270 ? -37.798 -1.343 35.896 1.00 70.00 270 LYS A O 1
ATOM 2126 N N . LEU A 1 271 ? -38.000 -1.601 38.116 1.00 58.12 271 LEU A N 1
ATOM 2127 C CA . LEU A 1 271 ? -36.703 -2.219 38.394 1.00 58.12 271 LEU A CA 1
ATOM 2128 C C . LEU A 1 271 ? -36.583 -3.604 37.756 1.00 58.12 271 LEU A C 1
ATOM 2130 O O . LEU A 1 271 ? -35.510 -3.951 37.292 1.00 58.12 271 LEU A O 1
ATOM 2134 N N . GLU A 1 272 ? -37.651 -4.398 37.679 1.00 64.00 272 GLU A N 1
ATOM 2135 C CA . GLU A 1 272 ? -37.673 -5.665 36.937 1.00 64.00 272 GLU A CA 1
ATOM 2136 C C . GLU A 1 272 ? -37.560 -5.412 35.427 1.00 64.00 272 GLU A C 1
ATOM 2138 O O . GLU A 1 272 ? -36.789 -6.096 34.750 1.00 64.00 272 GLU A O 1
ATOM 2143 N N . GLY A 1 273 ? -38.241 -4.384 34.908 1.00 72.38 273 GLY A N 1
ATOM 2144 C CA . GLY A 1 273 ? -38.087 -3.919 33.529 1.00 72.38 273 GLY A CA 1
ATOM 2145 C C . GLY A 1 273 ? -36.682 -3.383 33.234 1.00 72.38 273 GLY A C 1
ATOM 2146 O O . GLY A 1 273 ? -36.103 -3.704 32.197 1.00 72.38 273 GLY A O 1
ATOM 2147 N N . GLU A 1 274 ? -36.092 -2.613 34.147 1.00 68.62 274 GLU A N 1
ATOM 2148 C CA . GLU A 1 274 ? -34.707 -2.138 34.065 1.00 68.62 274 GLU A CA 1
ATOM 2149 C C . GLU A 1 274 ? -33.718 -3.294 34.189 1.00 68.62 274 GLU A C 1
ATOM 2151 O O . GLU A 1 274 ? -32.797 -3.381 33.386 1.00 68.62 274 GLU A O 1
ATOM 2156 N N . ARG A 1 275 ? -33.944 -4.250 35.095 1.00 68.19 275 ARG A N 1
ATOM 2157 C CA . ARG A 1 275 ? -33.136 -5.468 35.237 1.00 68.19 275 ARG A CA 1
ATOM 2158 C C . ARG A 1 275 ? -33.194 -6.311 33.973 1.00 68.19 275 ARG A C 1
ATOM 2160 O O . ARG A 1 275 ? -32.165 -6.837 33.565 1.00 68.19 275 ARG A O 1
ATOM 2167 N N . PHE A 1 276 ? -34.361 -6.442 33.346 1.00 71.94 276 PHE A N 1
ATOM 2168 C CA . PHE A 1 276 ? -34.502 -7.127 32.063 1.00 71.94 276 PHE A CA 1
ATOM 2169 C C . PHE A 1 276 ? -33.752 -6.383 30.954 1.00 71.94 276 PHE A C 1
ATOM 2171 O O . PHE A 1 276 ? -32.971 -7.001 30.235 1.00 71.94 276 PHE A O 1
ATOM 2178 N N . LYS A 1 277 ? -33.903 -5.054 30.862 1.00 72.94 277 LYS A N 1
ATOM 2179 C CA . LYS A 1 277 ? -33.152 -4.217 29.910 1.00 72.94 277 LYS A CA 1
ATOM 2180 C C . LYS A 1 277 ? -31.642 -4.336 30.120 1.00 72.94 277 LYS A C 1
ATOM 2182 O O . LYS A 1 277 ? -30.918 -4.530 29.153 1.00 72.94 277 LYS A O 1
ATOM 2187 N N . VAL A 1 278 ? -31.163 -4.256 31.361 1.00 70.00 278 VAL A N 1
ATOM 2188 C CA . VAL A 1 278 ? -29.742 -4.381 31.719 1.00 70.00 278 VAL A CA 1
ATOM 2189 C C . VAL A 1 278 ? -29.237 -5.792 31.441 1.00 70.00 278 VAL A C 1
ATOM 2191 O O . VAL A 1 278 ? -28.172 -5.931 30.859 1.00 70.00 278 VAL A O 1
ATOM 2194 N N . ARG A 1 279 ? -30.006 -6.837 31.767 1.00 73.44 279 ARG A N 1
ATOM 2195 C CA . ARG A 1 279 ? -29.647 -8.229 31.456 1.00 73.44 279 ARG A CA 1
ATOM 2196 C C . ARG A 1 279 ? -29.556 -8.463 29.952 1.00 73.44 279 ARG A C 1
ATOM 2198 O O . ARG A 1 279 ? -28.600 -9.075 29.500 1.00 73.44 279 ARG A O 1
ATOM 2205 N N . ARG A 1 280 ? -30.508 -7.937 29.178 1.00 74.62 280 ARG A N 1
ATOM 2206 C CA . ARG A 1 280 ? -30.472 -8.015 27.716 1.00 74.62 280 ARG A CA 1
ATOM 2207 C C . ARG A 1 280 ? -29.285 -7.240 27.143 1.00 74.62 280 ARG A C 1
ATOM 2209 O O . ARG A 1 280 ? -28.637 -7.728 26.229 1.00 74.62 280 ARG A O 1
ATOM 2216 N N . LYS A 1 281 ? -28.970 -6.061 27.694 1.00 72.38 281 LYS A N 1
ATOM 2217 C CA . LYS A 1 281 ? -27.757 -5.309 27.335 1.00 72.38 281 LYS A CA 1
ATOM 2218 C C . LYS A 1 281 ? -26.489 -6.090 27.671 1.00 72.38 281 LYS A C 1
ATOM 2220 O O . LYS A 1 281 ? -25.602 -6.125 26.836 1.00 72.38 281 LYS A O 1
ATOM 2225 N N . LEU A 1 282 ? -26.417 -6.725 28.842 1.00 70.44 282 LEU A N 1
ATOM 2226 C CA . LEU A 1 282 ? -25.277 -7.544 29.256 1.00 70.44 282 LEU A CA 1
ATOM 2227 C C . LEU A 1 282 ? -25.073 -8.722 28.299 1.00 70.44 282 LEU A C 1
ATOM 2229 O O . LEU A 1 282 ? -23.971 -8.908 27.815 1.00 70.44 282 LEU A O 1
ATOM 2233 N N . GLU A 1 283 ? -26.142 -9.432 27.942 1.00 76.00 283 GLU A N 1
ATOM 2234 C CA . GLU A 1 283 ? -26.088 -10.536 26.977 1.00 76.00 283 GLU A CA 1
ATOM 2235 C C . GLU A 1 283 ? -25.581 -10.077 25.598 1.00 76.00 283 GLU A C 1
ATOM 2237 O O . GLU A 1 283 ? -24.744 -10.736 24.985 1.00 76.00 283 GLU A O 1
ATOM 2242 N N . ILE A 1 284 ? -26.040 -8.914 25.120 1.00 78.12 284 ILE A N 1
ATOM 2243 C CA . ILE A 1 284 ? -25.536 -8.331 23.870 1.00 78.12 284 ILE A CA 1
ATOM 2244 C C . ILE A 1 284 ? -24.072 -7.883 24.026 1.00 78.12 284 ILE A C 1
ATOM 2246 O O . ILE A 1 284 ? -23.280 -8.065 23.104 1.00 78.12 284 ILE A O 1
ATOM 2250 N N . CYS A 1 285 ? -23.688 -7.317 25.175 1.00 78.94 285 CYS A N 1
ATOM 2251 C CA . CYS A 1 285 ? -22.301 -6.957 25.472 1.00 78.94 285 CYS A CA 1
ATOM 2252 C C . CYS A 1 285 ? -21.391 -8.187 25.479 1.00 78.94 285 CYS A C 1
ATOM 2254 O O . CYS A 1 285 ? -20.325 -8.119 24.880 1.00 78.94 285 CYS A O 1
ATOM 2256 N N . ASP A 1 286 ? -21.812 -9.300 26.081 1.00 75.75 286 ASP A N 1
ATOM 2257 C CA . ASP A 1 286 ? -21.055 -10.556 26.118 1.00 75.75 286 ASP A CA 1
ATOM 2258 C C . ASP A 1 286 ? -20.854 -11.115 24.701 1.00 75.75 286 ASP A C 1
ATOM 2260 O O . ASP A 1 286 ? -19.736 -11.462 24.318 1.00 75.75 286 ASP A O 1
ATOM 2264 N N . GLN A 1 287 ? -21.904 -11.106 23.872 1.00 80.94 287 GLN A N 1
ATOM 2265 C CA . GLN A 1 287 ? -21.808 -11.485 22.456 1.00 80.94 287 GLN A CA 1
ATOM 2266 C C . GLN A 1 287 ? -20.859 -10.562 21.678 1.00 80.94 287 GLN A C 1
ATOM 2268 O O . GLN A 1 287 ? -20.002 -11.021 20.922 1.00 80.94 287 GLN A O 1
ATOM 2273 N N . ASN A 1 288 ? -20.979 -9.250 21.883 1.00 81.25 288 ASN A N 1
ATOM 2274 C CA . ASN A 1 288 ? -20.124 -8.254 21.247 1.00 81.25 288 ASN A CA 1
ATOM 2275 C C . ASN A 1 288 ? -18.659 -8.379 21.696 1.00 81.25 288 ASN A C 1
ATOM 2277 O O . ASN A 1 288 ? -17.759 -8.167 20.881 1.00 81.25 288 ASN A O 1
ATOM 2281 N N . LEU A 1 289 ? -18.424 -8.736 22.960 1.00 80.62 289 LEU A N 1
ATOM 2282 C CA . LEU A 1 289 ? -17.103 -8.960 23.533 1.00 80.62 289 LEU A CA 1
ATOM 2283 C C . LEU A 1 289 ? -16.450 -10.215 22.950 1.00 80.62 289 LEU A C 1
ATOM 2285 O O . LEU A 1 289 ? -15.268 -10.167 22.618 1.00 80.62 289 LEU A O 1
ATOM 2289 N N . ALA A 1 290 ? -17.205 -11.302 22.773 1.00 79.94 290 ALA A N 1
ATOM 2290 C CA . ALA A 1 290 ? -16.725 -12.509 22.100 1.00 79.94 290 ALA A CA 1
ATOM 2291 C C . ALA A 1 290 ? -16.347 -12.218 20.637 1.00 79.94 290 ALA A C 1
ATOM 2293 O O . ALA A 1 290 ? -15.272 -12.603 20.174 1.00 79.94 290 ALA A O 1
ATOM 2294 N N . ILE A 1 291 ? -17.175 -11.442 19.926 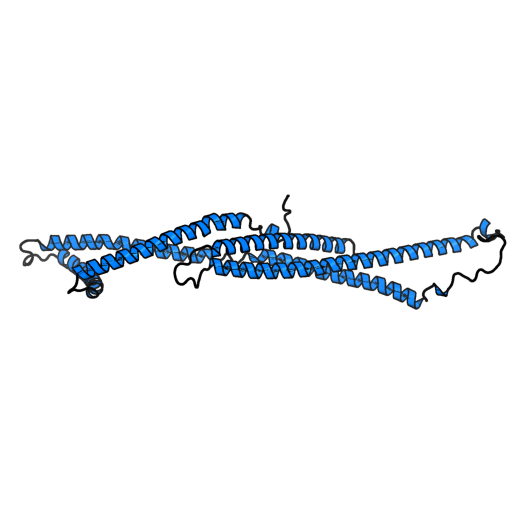1.00 79.62 291 ILE A N 1
ATOM 2295 C CA . ILE A 1 291 ? -16.848 -10.980 18.571 1.00 79.62 291 ILE A CA 1
ATOM 2296 C C . ILE A 1 291 ? -15.523 -10.199 18.566 1.00 79.62 291 ILE A C 1
ATOM 2298 O O . ILE A 1 291 ? -14.653 -10.482 17.742 1.00 79.62 291 ILE A O 1
ATOM 2302 N N . ASP A 1 292 ? -15.337 -9.251 19.488 1.00 75.12 292 ASP A N 1
ATOM 2303 C CA . ASP A 1 292 ? -14.128 -8.420 19.532 1.00 75.12 292 ASP A CA 1
ATOM 2304 C C . ASP A 1 292 ? -12.870 -9.201 19.946 1.00 75.12 292 ASP A C 1
ATOM 2306 O O . ASP A 1 292 ? -11.810 -9.040 19.337 1.00 75.12 292 ASP A O 1
ATOM 2310 N N . ASN A 1 293 ? -12.958 -10.031 20.987 1.00 76.62 293 ASN A N 1
ATOM 2311 C CA . ASN A 1 293 ? -11.785 -10.656 21.597 1.00 76.62 293 ASN A CA 1
ATOM 2312 C C . ASN A 1 293 ? -11.428 -12.021 21.021 1.00 76.62 293 ASN A C 1
ATOM 2314 O O . ASN A 1 293 ? -10.252 -12.373 21.044 1.00 76.62 293 ASN A O 1
ATOM 2318 N N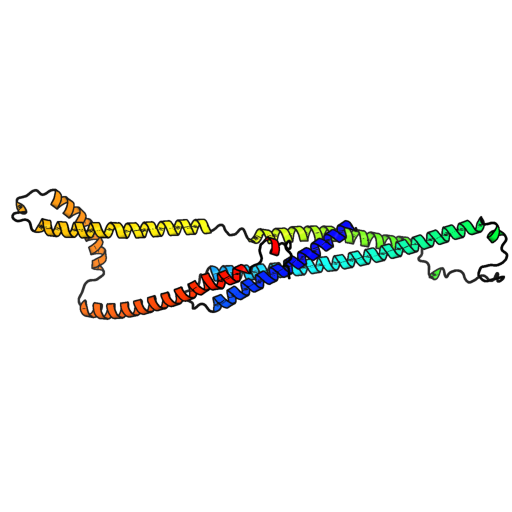 . GLU A 1 294 ? -12.384 -12.775 20.493 1.00 81.00 294 GLU A N 1
ATOM 2319 C CA . GLU A 1 294 ? -12.106 -14.102 19.943 1.00 81.00 294 GLU A CA 1
ATOM 2320 C C . GLU A 1 294 ? -12.022 -14.021 18.420 1.00 81.00 294 GLU A C 1
ATOM 2322 O O . GLU A 1 294 ? -10.991 -14.344 17.826 1.00 81.00 294 GLU A O 1
ATOM 2327 N N . ILE A 1 295 ? -13.069 -13.495 17.781 1.00 79.00 295 ILE A N 1
ATOM 2328 C CA . ILE A 1 295 ? -13.195 -13.532 16.321 1.00 79.00 295 ILE A CA 1
ATOM 2329 C C . ILE A 1 295 ? -12.277 -12.499 15.655 1.00 79.00 295 ILE A C 1
ATOM 2331 O O . ILE A 1 295 ? -11.467 -12.853 14.795 1.00 79.00 295 ILE A O 1
ATOM 2335 N N . LEU A 1 296 ? -12.362 -11.220 16.047 1.00 74.75 296 LEU A N 1
ATOM 2336 C CA . LEU A 1 296 ? -11.553 -10.169 15.415 1.00 74.75 296 LEU A CA 1
ATOM 2337 C C . LEU A 1 296 ? -10.061 -10.335 15.712 1.00 74.75 296 LEU A C 1
ATOM 2339 O O . LEU A 1 296 ? -9.244 -10.139 14.813 1.00 74.75 296 LEU A O 1
ATOM 2343 N N . ARG A 1 297 ? -9.683 -10.738 16.933 1.00 79.31 297 ARG A N 1
ATOM 2344 C CA . ARG A 1 297 ? -8.273 -11.026 17.248 1.00 79.31 297 ARG A CA 1
ATOM 2345 C C . ARG A 1 297 ? -7.734 -12.175 16.408 1.00 79.31 297 ARG A C 1
ATOM 2347 O O . ARG A 1 297 ? -6.641 -12.036 15.870 1.00 79.31 297 ARG A O 1
ATOM 2354 N N . SER A 1 298 ? -8.503 -13.257 16.254 1.00 76.44 298 SER A N 1
ATOM 2355 C CA . SER A 1 298 ? -8.128 -14.384 15.395 1.00 76.44 298 SER A CA 1
ATOM 2356 C C . SER A 1 298 ? -7.894 -13.928 13.953 1.00 76.44 298 SER A C 1
ATOM 2358 O O . SER A 1 298 ? -6.829 -14.188 13.399 1.00 76.44 298 SER A O 1
ATOM 2360 N N . ILE A 1 299 ? -8.803 -13.139 13.373 1.00 74.88 299 ILE A N 1
ATOM 2361 C CA . ILE A 1 299 ? -8.624 -12.592 12.018 1.00 74.88 299 ILE A CA 1
ATOM 2362 C C . ILE A 1 299 ? -7.371 -11.716 11.935 1.00 74.88 299 ILE A C 1
ATOM 2364 O O . ILE A 1 299 ? -6.573 -11.872 11.012 1.00 74.88 299 ILE A O 1
ATOM 2368 N N . ARG A 1 300 ? -7.140 -10.847 12.926 1.00 80.31 300 ARG A N 1
ATOM 2369 C CA . ARG A 1 300 ? -5.964 -9.967 12.951 1.00 80.31 300 ARG A CA 1
ATOM 2370 C C . ARG A 1 300 ? -4.634 -10.710 13.112 1.00 80.31 300 ARG A C 1
ATOM 2372 O O . ARG A 1 300 ? -3.610 -10.122 12.785 1.00 80.31 300 ARG A O 1
ATOM 2379 N N . THR A 1 301 ? -4.615 -11.986 13.514 1.00 73.62 301 THR A N 1
ATOM 2380 C CA . THR A 1 301 ? -3.378 -12.796 13.453 1.00 73.62 301 THR A CA 1
ATOM 2381 C C . THR A 1 301 ? -2.894 -13.036 12.021 1.00 73.62 301 THR A C 1
ATOM 2383 O O . THR A 1 301 ? -1.700 -13.206 11.804 1.00 73.62 301 THR A O 1
ATOM 2386 N N . SER A 1 302 ? -3.802 -12.984 11.040 1.00 72.69 302 SER A N 1
ATOM 2387 C CA . SER A 1 302 ? -3.475 -13.076 9.612 1.00 72.69 302 SER A CA 1
ATOM 2388 C C . SER A 1 302 ? -3.083 -11.732 8.985 1.00 72.69 302 SER A C 1
ATOM 2390 O O . SER A 1 302 ? -2.794 -11.672 7.789 1.00 72.69 302 SER A O 1
ATOM 2392 N N . TYR A 1 303 ? -3.076 -10.646 9.771 1.00 71.81 303 TYR A N 1
ATOM 2393 C CA . TYR A 1 303 ? -2.678 -9.329 9.287 1.00 71.81 303 TYR A CA 1
ATOM 2394 C C . TYR A 1 303 ? -1.170 -9.316 8.975 1.00 71.81 303 TYR A C 1
ATOM 2396 O O . TYR A 1 303 ? -0.378 -9.753 9.816 1.00 71.81 303 TYR A O 1
ATOM 2404 N N . PRO A 1 304 ? -0.748 -8.807 7.803 1.00 69.88 304 PRO A N 1
ATOM 2405 C CA . PRO A 1 304 ? 0.656 -8.824 7.419 1.00 69.88 304 PRO A CA 1
ATOM 2406 C C . PRO A 1 304 ? 1.533 -8.035 8.391 1.00 69.88 304 PRO A C 1
ATOM 2408 O O . PRO A 1 304 ? 1.203 -6.917 8.793 1.00 69.88 304 PRO A O 1
ATOM 2411 N N . GLN A 1 305 ? 2.687 -8.599 8.736 1.00 72.94 305 GLN A N 1
ATOM 2412 C CA . GLN A 1 305 ? 3.670 -7.919 9.575 1.00 72.94 305 GLN A CA 1
ATOM 2413 C C . GLN A 1 305 ? 4.277 -6.715 8.842 1.00 72.94 305 GLN A C 1
ATOM 2415 O O . GLN A 1 305 ? 4.338 -6.676 7.613 1.00 72.94 305 GLN A O 1
ATOM 2420 N N . GLU A 1 306 ? 4.811 -5.755 9.593 1.00 66.19 306 GLU A N 1
ATOM 2421 C CA . GLU A 1 306 ? 5.418 -4.532 9.049 1.00 66.19 306 GLU A CA 1
ATOM 2422 C C . GLU A 1 306 ? 6.489 -4.822 7.981 1.00 66.19 306 GLU A C 1
ATOM 2424 O O . GLU A 1 306 ? 6.507 -4.222 6.905 1.00 66.19 306 GLU A O 1
ATOM 2429 N N . ILE A 1 307 ? 7.321 -5.838 8.220 1.00 66.56 307 ILE A N 1
ATOM 2430 C CA . ILE A 1 307 ? 8.347 -6.288 7.275 1.00 66.56 307 ILE A CA 1
ATOM 2431 C C . ILE A 1 307 ? 7.757 -6.887 5.979 1.00 66.56 307 ILE A C 1
ATOM 2433 O O . ILE A 1 307 ? 8.344 -6.747 4.901 1.00 66.56 307 ILE A O 1
ATOM 2437 N N . GLN A 1 308 ? 6.574 -7.512 6.048 1.00 66.06 308 GLN A N 1
ATOM 2438 C CA . GLN A 1 308 ? 5.836 -8.003 4.878 1.00 66.06 308 GLN A CA 1
ATOM 2439 C C . GLN A 1 308 ? 5.218 -6.836 4.105 1.00 66.06 308 GLN A C 1
ATOM 2441 O O . GLN A 1 308 ? 5.296 -6.809 2.878 1.00 66.06 308 GLN A O 1
ATOM 2446 N N . LEU A 1 309 ? 4.638 -5.848 4.795 1.00 70.31 309 LEU A N 1
ATOM 2447 C CA . LEU A 1 309 ? 4.095 -4.626 4.179 1.00 70.31 309 LEU A CA 1
ATOM 2448 C C . LEU A 1 309 ? 5.185 -3.843 3.434 1.00 70.31 309 LEU A C 1
ATOM 2450 O O . LEU A 1 309 ? 4.972 -3.410 2.305 1.00 70.31 309 LEU A O 1
ATOM 2454 N N . ALA A 1 310 ? 6.393 -3.769 3.994 1.00 68.50 310 ALA A N 1
ATOM 2455 C CA . ALA A 1 310 ? 7.562 -3.154 3.358 1.00 68.50 310 ALA A CA 1
ATOM 2456 C C . ALA A 1 310 ? 8.201 -3.998 2.224 1.00 68.50 310 ALA A C 1
ATOM 2458 O O . ALA A 1 310 ? 9.208 -3.589 1.624 1.00 68.50 310 ALA A O 1
ATOM 2459 N N . GLY A 1 311 ? 7.618 -5.164 1.911 1.00 69.75 311 GLY A N 1
ATOM 2460 C CA . GLY A 1 311 ? 7.986 -6.013 0.778 1.00 69.75 311 GLY A CA 1
ATOM 2461 C C . GLY A 1 311 ? 9.291 -6.793 0.965 1.00 69.75 311 GLY A C 1
ATOM 2462 O O . GLY A 1 311 ? 9.947 -7.103 -0.036 1.00 69.75 311 GLY A O 1
ATOM 2463 N N . PHE A 1 312 ? 9.703 -7.075 2.206 1.00 65.62 312 PHE A N 1
ATOM 2464 C CA . PHE A 1 312 ? 10.973 -7.751 2.513 1.00 65.62 312 PHE A CA 1
ATOM 2465 C C . PHE A 1 312 ? 10.860 -9.263 2.752 1.00 65.62 312 PHE A C 1
ATOM 2467 O O . PHE A 1 312 ? 11.845 -9.959 2.523 1.00 65.62 312 PHE A O 1
ATOM 2474 N N . LEU A 1 313 ? 9.695 -9.785 3.148 1.00 63.19 313 LEU A N 1
ATOM 2475 C CA . LEU A 1 313 ? 9.478 -11.229 3.307 1.00 63.19 313 LEU A CA 1
ATOM 2476 C C . LEU A 1 313 ? 8.752 -11.833 2.097 1.00 63.19 313 LEU A C 1
ATOM 2478 O O . LEU A 1 313 ? 7.878 -11.205 1.498 1.00 63.19 313 LEU A O 1
ATOM 2482 N N . ILE A 1 314 ? 9.132 -13.062 1.751 1.00 51.38 314 ILE A N 1
ATOM 2483 C CA . ILE A 1 314 ? 8.424 -13.927 0.805 1.00 51.38 314 ILE A CA 1
ATOM 2484 C C . ILE A 1 314 ? 7.384 -14.681 1.639 1.00 51.38 314 ILE A C 1
ATOM 2486 O O . ILE A 1 314 ? 7.740 -15.269 2.657 1.00 51.38 314 ILE A O 1
ATOM 2490 N N . SER A 1 315 ? 6.108 -14.650 1.253 1.00 47.03 315 SER A N 1
ATOM 2491 C CA . SER A 1 315 ? 5.187 -15.686 1.719 1.00 47.03 315 SER A CA 1
ATOM 2492 C C . SER A 1 315 ? 5.617 -16.974 1.028 1.00 47.03 315 SER A C 1
ATOM 2494 O O . SER A 1 315 ? 5.421 -17.100 -0.182 1.00 47.03 315 SER A O 1
ATOM 2496 N N . GLU A 1 316 ? 6.279 -17.870 1.754 1.00 37.12 316 GLU A N 1
ATOM 2497 C CA . GLU A 1 316 ? 6.465 -19.241 1.289 1.00 37.12 316 GLU A CA 1
ATOM 2498 C C . GLU A 1 316 ? 5.074 -19.842 1.071 1.00 37.12 316 GLU A C 1
ATOM 2500 O O . GLU A 1 316 ? 4.313 -20.013 2.020 1.00 37.12 316 GLU A O 1
ATOM 2505 N N . ASN A 1 317 ? 4.738 -20.069 -0.195 1.00 32.81 317 ASN A N 1
ATOM 2506 C CA . ASN A 1 317 ? 3.715 -21.001 -0.643 1.00 32.81 317 ASN A CA 1
ATOM 2507 C C . ASN A 1 317 ? 4.366 -21.884 -1.700 1.00 32.81 317 ASN A C 1
ATOM 2509 O O . ASN A 1 317 ? 5.021 -21.305 -2.601 1.00 32.81 317 ASN A O 1
#

Organism: Anisakis simplex (NCBI:txid6269)

InterPro domains:
  IPR000435 Tektins [PR00511] (201-217)
  IPR000435 Tektins [PR00511] (220-240)
  IPR000435 Tektins [PR00511] (243-259)
  IPR000435 Tektins [PTHR19960] (1-167)
  IPR048256 Tektin-like [PF03148] (1-168)
  IPR048256 Tektin-like [PF03148] (187-304)

Sequence (317 aa):
MNEENQDLSRCFKRLNRCIQSTAGAAKCNETCLAIRRKKVQIGDTVNDRVDIELHKEKDLLTDCNKQLKQLSAYVEKQLDTNEAAKKALMRDWTLKQEAIALDNRSASMGTDHKLATSTTTPDGERLEYRDGAPLNRMSEYPEWVENTAINLNQSARARVHSRKLTQVSFISLHLLSALPSVIGKDKEVKTADIAINEIQLALKQKGSPLQVALSRQTQRGLRPGIELCNDKAQHALHAELMNLKSSLLSLEHQLEPMSIADRARESRKKLEGERFKVRRKLEICDQNLAIDNEILRSIRTSYPQEIQLAGFLISEN

Foldseek 3Di:
DVVLLVLLVVLLLLLVLLLVQLVLQLVLLVVLLVLLVVADDDPDPPCPPVNVVSVVSNVVSVVLNVVSVVLSVLSVVLSVLLVVLVVLVVVVVVVVVVVVVVVVVVVVLCVPPVNVPDCADPVGVDPPPDPPPPCVPDDDPVVVVVSVVVSVVSNVVSSVSSVVSSVVSVVSLVVLLVVPPPPPCPVVVVVVVVVVVVVVVVVVVPPVVLVVLVVVLVVVVPDPPVVVDPPPVNVVSVVVNVVVVVVVVVVPVVPDDPQCVPCVVVVVVVVVVVVVVVVVVVVSVVVSVCSVPPVSVVSCVSNDDSCSSSSNDDPDD